Protein AF-A0A2V7PTD4-F1 (afdb_monomer)

Structure (mmCIF, N/CA/C/O backbone):
data_AF-A0A2V7PTD4-F1
#
_entry.id   AF-A0A2V7PTD4-F1
#
loop_
_atom_site.group_PDB
_atom_site.id
_atom_site.type_symbol
_atom_site.label_atom_id
_atom_site.label_alt_id
_atom_site.label_comp_id
_atom_site.label_asym_id
_atom_site.label_entity_id
_atom_site.label_seq_id
_atom_site.pdbx_PDB_ins_code
_atom_site.Cartn_x
_atom_site.Cartn_y
_atom_site.Cartn_z
_atom_site.occupancy
_atom_site.B_iso_or_equiv
_atom_site.auth_seq_id
_atom_site.auth_comp_id
_atom_site.auth_asym_id
_atom_site.auth_atom_id
_atom_site.pdbx_PDB_model_num
ATOM 1 N N . MET A 1 1 ? 43.078 45.012 25.683 1.00 38.72 1 MET A N 1
ATOM 2 C CA . MET A 1 1 ? 41.747 44.872 25.050 1.00 38.72 1 MET A CA 1
ATOM 3 C C . MET A 1 1 ? 41.903 45.000 23.544 1.00 38.72 1 MET A C 1
ATOM 5 O O . MET A 1 1 ? 42.188 46.096 23.094 1.00 38.72 1 MET A O 1
ATOM 9 N N . ALA A 1 2 ? 41.753 43.903 22.800 1.00 30.61 2 ALA A N 1
ATOM 10 C CA . ALA A 1 2 ? 41.192 43.862 21.443 1.00 30.61 2 ALA A CA 1
ATOM 11 C C . ALA A 1 2 ? 41.085 42.386 21.021 1.00 30.61 2 ALA A C 1
ATOM 13 O O . ALA A 1 2 ? 42.030 41.619 21.182 1.00 30.61 2 ALA A O 1
ATOM 14 N N . LEU A 1 3 ? 39.889 42.000 20.586 1.00 31.34 3 LEU A N 1
ATOM 15 C CA . LEU A 1 3 ? 39.407 40.632 20.409 1.00 31.34 3 LEU A CA 1
ATOM 16 C C . LEU A 1 3 ? 39.990 39.950 19.162 1.00 31.34 3 LEU A C 1
ATOM 18 O O . LEU A 1 3 ? 40.047 40.536 18.082 1.00 31.34 3 LEU A O 1
ATOM 22 N N . THR A 1 4 ? 40.357 38.681 19.315 1.00 33.16 4 THR A N 1
ATOM 23 C CA . THR A 1 4 ? 40.726 37.744 18.252 1.00 33.16 4 THR A CA 1
ATOM 24 C C . THR A 1 4 ? 39.511 37.384 17.388 1.00 33.16 4 THR A C 1
ATOM 26 O O . THR A 1 4 ? 38.498 36.891 17.879 1.00 33.16 4 THR A O 1
ATOM 29 N N . ARG A 1 5 ? 39.619 37.603 16.071 1.00 34.56 5 ARG A N 1
ATOM 30 C CA . ARG A 1 5 ? 38.711 37.048 15.056 1.00 34.56 5 ARG A CA 1
ATOM 31 C C . ARG A 1 5 ? 39.173 35.625 14.732 1.00 34.56 5 ARG A C 1
ATOM 33 O O . ARG A 1 5 ? 40.195 35.439 14.081 1.00 34.56 5 ARG A O 1
ATOM 40 N N . THR A 1 6 ? 38.438 34.625 15.200 1.00 35.38 6 THR A N 1
ATOM 41 C CA . THR A 1 6 ? 38.592 33.225 14.794 1.00 35.38 6 THR A CA 1
ATOM 42 C C . THR A 1 6 ? 37.951 33.013 13.419 1.00 35.38 6 THR A C 1
ATOM 44 O O . THR A 1 6 ? 36.745 33.181 13.250 1.00 35.38 6 THR A O 1
ATOM 47 N N . CYS A 1 7 ? 38.760 32.648 12.421 1.00 34.88 7 CYS A N 1
ATOM 48 C CA . CYS A 1 7 ? 38.275 32.090 11.158 1.00 34.88 7 CYS A CA 1
ATOM 49 C C . CYS A 1 7 ? 37.719 30.677 11.403 1.00 34.88 7 CYS A C 1
ATOM 51 O O . CYS A 1 7 ? 38.386 29.848 12.023 1.00 34.88 7 CYS A O 1
ATOM 53 N N . LEU A 1 8 ? 36.501 30.409 10.922 1.00 32.41 8 LEU A N 1
ATOM 54 C CA . LEU A 1 8 ? 35.913 29.067 10.895 1.00 32.41 8 LEU A CA 1
ATOM 55 C C . LEU A 1 8 ? 36.699 28.142 9.939 1.00 32.41 8 LEU A C 1
ATOM 57 O O . LEU A 1 8 ? 37.094 28.606 8.870 1.00 32.41 8 LEU A O 1
ATOM 61 N N . PRO A 1 9 ? 36.867 26.840 10.247 1.00 37.84 9 PRO A N 1
ATOM 62 C CA . PRO A 1 9 ? 37.397 25.864 9.298 1.00 37.84 9 PRO A CA 1
ATOM 63 C C . PRO A 1 9 ? 36.325 25.376 8.309 1.00 37.84 9 PRO A C 1
ATOM 65 O O . PRO A 1 9 ? 35.186 25.094 8.691 1.00 37.84 9 PRO A O 1
ATOM 68 N N . ASP A 1 10 ? 36.742 25.220 7.052 1.00 43.22 10 ASP A N 1
ATOM 69 C CA . ASP A 1 10 ? 35.956 24.836 5.877 1.00 43.22 10 ASP A CA 1
ATOM 70 C C . ASP A 1 10 ? 35.104 23.564 6.037 1.00 43.22 10 ASP A C 1
ATOM 72 O O . ASP A 1 10 ? 35.586 22.444 6.224 1.00 43.22 10 ASP A O 1
ATOM 76 N N . HIS A 1 11 ? 33.797 23.721 5.831 1.00 41.78 11 HIS A N 1
ATOM 77 C CA . HIS A 1 11 ? 32.765 22.687 5.983 1.00 41.78 11 HIS A CA 1
ATOM 78 C C . HIS A 1 11 ? 32.652 21.723 4.780 1.00 41.78 11 HIS A C 1
ATOM 80 O O . HIS A 1 11 ? 31.694 20.953 4.686 1.00 41.78 11 HIS A O 1
ATOM 86 N N . LEU A 1 12 ? 33.605 21.760 3.842 1.00 41.06 12 LEU A N 1
ATOM 87 C CA . LEU A 1 12 ? 33.557 21.024 2.568 1.00 41.06 12 LEU A CA 1
ATOM 88 C C . LEU A 1 12 ? 34.502 19.809 2.505 1.00 41.06 12 LEU A C 1
ATOM 90 O O . LEU A 1 12 ? 34.280 18.912 1.690 1.00 41.06 12 LEU A O 1
ATOM 94 N N . GLY A 1 13 ? 35.494 19.711 3.398 1.00 37.56 13 GLY A N 1
ATOM 95 C CA . GLY A 1 13 ? 36.483 18.620 3.384 1.00 37.56 13 GLY A CA 1
ATOM 96 C C . GLY A 1 13 ? 35.922 17.243 3.764 1.00 37.56 13 GLY A C 1
ATOM 97 O O . GLY A 1 13 ? 36.326 16.221 3.205 1.00 37.56 13 GLY A O 1
ATOM 98 N N . TRP A 1 14 ? 34.930 17.189 4.659 1.00 39.34 14 TRP A N 1
ATOM 99 C CA . TRP A 1 14 ? 34.378 15.914 5.133 1.00 39.34 14 TRP A CA 1
ATOM 100 C C . TRP A 1 14 ? 33.560 15.183 4.057 1.00 39.34 14 TRP A C 1
ATOM 102 O O . TRP A 1 14 ? 33.587 13.955 4.001 1.00 39.34 14 TRP A O 1
ATOM 112 N N . ARG A 1 15 ? 32.889 15.911 3.151 1.00 40.12 15 ARG A N 1
ATOM 113 C CA . ARG A 1 15 ? 32.072 15.317 2.073 1.00 40.12 15 ARG A CA 1
ATOM 114 C C . ARG A 1 15 ? 32.946 14.616 1.031 1.00 40.12 15 ARG A C 1
ATOM 116 O O . ARG A 1 15 ? 32.599 13.527 0.579 1.00 40.12 15 ARG A O 1
ATOM 123 N N . ALA A 1 16 ? 34.100 15.200 0.701 1.00 40.41 16 ALA A N 1
ATOM 124 C CA . ALA A 1 16 ? 35.068 14.614 -0.225 1.00 40.41 16 ALA A CA 1
ATOM 125 C C . ALA A 1 16 ? 35.776 13.390 0.383 1.00 40.41 16 ALA A C 1
ATOM 127 O O . ALA A 1 16 ? 35.867 12.345 -0.265 1.00 40.41 16 ALA A O 1
ATOM 128 N N . ALA A 1 17 ? 36.190 13.479 1.652 1.00 41.44 17 ALA A N 1
ATOM 129 C CA . ALA A 1 17 ? 36.820 12.373 2.373 1.00 41.44 17 ALA A CA 1
ATOM 130 C C . ALA A 1 17 ? 35.861 11.185 2.591 1.00 41.44 17 ALA A C 1
ATOM 132 O O . ALA A 1 17 ? 36.267 10.029 2.465 1.00 41.44 17 ALA A O 1
ATOM 133 N N . TRP A 1 18 ? 34.577 11.448 2.858 1.00 42.72 18 TRP A N 1
ATOM 134 C C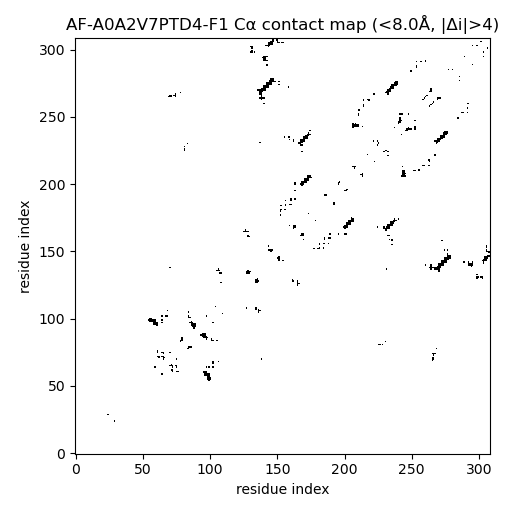A . TRP A 1 18 ? 33.557 10.407 3.023 1.00 42.72 18 TRP A CA 1
ATOM 135 C C . TRP A 1 18 ? 33.186 9.740 1.687 1.00 42.72 18 TRP A C 1
ATOM 137 O O . TRP A 1 18 ? 33.124 8.512 1.599 1.00 42.72 18 TRP A O 1
ATOM 147 N N . ALA A 1 19 ? 33.059 10.521 0.607 1.00 42.28 19 ALA A N 1
ATOM 148 C CA . ALA A 1 19 ? 32.810 10.001 -0.740 1.00 42.28 19 ALA A CA 1
ATOM 149 C C . ALA A 1 19 ? 33.991 9.190 -1.315 1.00 42.28 19 ALA A C 1
ATOM 151 O O . ALA A 1 19 ? 33.777 8.271 -2.106 1.00 42.28 19 ALA A O 1
ATOM 152 N N . ALA A 1 20 ? 35.236 9.499 -0.936 1.00 41.91 20 ALA A N 1
ATOM 153 C CA . ALA A 1 20 ? 36.412 8.700 -1.298 1.00 41.91 20 ALA A CA 1
ATOM 154 C C . ALA A 1 20 ? 36.449 7.356 -0.544 1.00 41.91 20 ALA A C 1
ATOM 156 O O . ALA A 1 20 ? 36.757 6.320 -1.132 1.00 41.91 20 ALA A O 1
ATOM 157 N N . ARG A 1 21 ? 36.042 7.347 0.733 1.00 43.91 21 ARG A N 1
ATOM 158 C CA . ARG A 1 21 ? 35.969 6.137 1.572 1.00 43.91 21 ARG A CA 1
ATOM 159 C C . ARG A 1 21 ? 34.892 5.149 1.109 1.00 43.91 21 ARG A C 1
ATOM 161 O O . ARG A 1 21 ? 35.113 3.941 1.153 1.00 43.91 21 ARG A O 1
ATOM 168 N N . LEU A 1 22 ? 33.763 5.650 0.604 1.00 44.75 22 LEU A N 1
ATOM 169 C CA . LEU A 1 22 ? 32.711 4.822 0.000 1.00 44.75 22 LEU A CA 1
ATOM 170 C C . LEU A 1 22 ? 33.137 4.194 -1.333 1.00 44.75 22 LEU A C 1
ATOM 172 O O . LEU A 1 22 ? 32.776 3.054 -1.603 1.00 44.75 22 LEU A O 1
ATOM 176 N N . ARG A 1 23 ? 33.952 4.893 -2.135 1.00 45.03 23 ARG A N 1
ATOM 177 C CA . ARG A 1 23 ? 34.495 4.359 -3.398 1.00 45.03 23 ARG A CA 1
ATOM 178 C C . ARG A 1 23 ? 35.550 3.265 -3.202 1.00 45.03 23 ARG A C 1
ATOM 180 O O . ARG A 1 23 ? 35.743 2.458 -4.101 1.00 45.03 23 ARG A O 1
ATOM 187 N N . ALA A 1 24 ? 36.200 3.225 -2.039 1.00 45.25 24 ALA A N 1
ATOM 188 C CA . ALA A 1 24 ? 37.222 2.234 -1.691 1.00 45.25 24 ALA A CA 1
ATOM 189 C C . ALA A 1 24 ? 36.682 1.028 -0.891 1.00 45.25 24 ALA A C 1
ATOM 191 O O . ALA A 1 24 ? 37.450 0.148 -0.505 1.00 45.25 24 ALA A O 1
ATOM 192 N N . SER A 1 25 ? 35.379 0.981 -0.600 1.00 43.00 25 SER A N 1
ATOM 193 C CA . SER A 1 25 ? 34.793 -0.065 0.242 1.00 43.00 25 SER A CA 1
ATOM 194 C C . SER A 1 25 ? 34.293 -1.236 -0.606 1.00 43.00 25 SER A C 1
ATOM 196 O O . SER A 1 25 ? 33.262 -1.135 -1.264 1.00 43.00 25 SER A O 1
ATOM 198 N N . ASP A 1 26 ? 35.017 -2.357 -0.559 1.00 48.03 26 ASP A N 1
ATOM 199 C CA . ASP A 1 26 ? 34.618 -3.642 -1.150 1.00 48.03 26 ASP A CA 1
ATOM 200 C C . ASP A 1 26 ? 33.181 -4.023 -0.722 1.00 48.03 26 ASP A C 1
ATOM 202 O O . ASP A 1 26 ? 32.777 -3.793 0.424 1.00 48.03 26 ASP A O 1
ATOM 206 N N . ALA A 1 27 ? 32.400 -4.621 -1.627 1.00 39.50 27 ALA A N 1
ATOM 207 C CA . ALA A 1 27 ? 30.968 -4.920 -1.469 1.00 39.50 27 ALA A CA 1
ATOM 208 C C . ALA A 1 27 ? 30.640 -5.735 -0.196 1.00 39.50 27 ALA A C 1
ATOM 210 O O . ALA A 1 27 ? 29.521 -5.698 0.328 1.00 39.50 27 ALA A O 1
ATOM 211 N N . ARG A 1 28 ? 31.638 -6.437 0.355 1.00 37.25 28 ARG A N 1
ATOM 212 C CA . ARG A 1 28 ? 31.569 -7.158 1.635 1.00 37.25 28 ARG A CA 1
ATOM 213 C C . ARG A 1 28 ? 31.486 -6.232 2.856 1.00 37.25 28 ARG A C 1
ATOM 215 O O . ARG A 1 28 ? 30.777 -6.555 3.809 1.00 37.25 28 ARG A O 1
ATOM 222 N N . SER A 1 29 ? 32.146 -5.077 2.825 1.00 36.56 29 SER A N 1
ATOM 223 C CA . SER A 1 29 ? 32.151 -4.086 3.911 1.00 36.56 29 SER A CA 1
ATOM 224 C C . SER A 1 29 ? 30.844 -3.293 3.969 1.00 36.56 29 SER A C 1
ATOM 226 O O . SER A 1 29 ? 30.314 -3.072 5.056 1.00 36.56 29 SER A O 1
ATOM 228 N N . ALA A 1 30 ? 30.261 -2.960 2.812 1.00 39.00 30 ALA A N 1
ATOM 229 C CA . ALA A 1 30 ? 28.941 -2.327 2.730 1.00 39.00 30 ALA A CA 1
ATOM 230 C C . ALA A 1 30 ? 27.825 -3.252 3.251 1.00 39.00 30 ALA A C 1
ATOM 232 O O . ALA A 1 30 ? 26.967 -2.817 4.017 1.00 39.00 30 ALA A O 1
ATOM 233 N N . ARG A 1 31 ? 27.885 -4.554 2.924 1.00 37.53 31 ARG A N 1
ATOM 234 C CA . ARG A 1 31 ? 26.971 -5.572 3.474 1.00 37.53 31 ARG A CA 1
ATOM 235 C C . ARG A 1 31 ? 27.090 -5.714 4.990 1.00 37.53 31 ARG A C 1
ATOM 237 O O . ARG A 1 31 ? 26.070 -5.782 5.665 1.00 37.53 31 ARG A O 1
ATOM 244 N N . ARG A 1 32 ? 28.310 -5.739 5.538 1.00 36.78 32 ARG A N 1
ATOM 245 C CA . ARG A 1 32 ? 28.526 -5.825 6.994 1.00 36.78 32 ARG A CA 1
ATOM 246 C C . ARG A 1 32 ? 28.023 -4.582 7.722 1.00 36.78 32 ARG A C 1
ATOM 248 O O . ARG A 1 32 ? 27.348 -4.723 8.729 1.00 36.78 32 ARG A O 1
ATOM 255 N N . LEU A 1 33 ? 28.280 -3.386 7.192 1.00 38.44 33 LEU A N 1
ATOM 256 C CA . LEU A 1 33 ? 27.773 -2.138 7.772 1.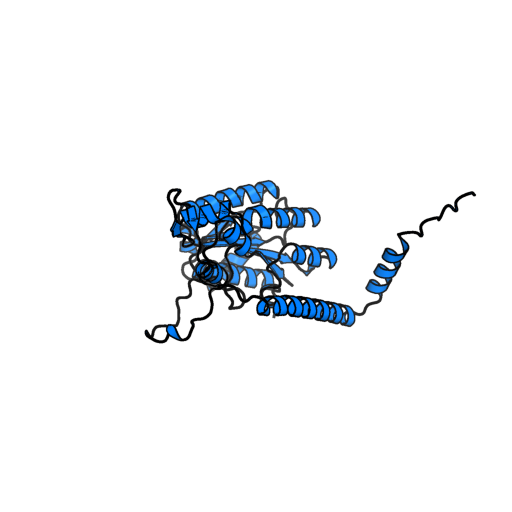00 38.44 33 LEU A CA 1
ATOM 257 C C . LEU A 1 33 ? 26.242 -2.059 7.719 1.00 38.44 33 LEU A C 1
ATOM 259 O O . LEU A 1 33 ? 25.630 -1.661 8.705 1.00 38.44 33 LEU A O 1
ATOM 263 N N . PHE A 1 34 ? 25.626 -2.500 6.618 1.00 45.09 34 PHE A N 1
ATOM 264 C CA . PHE A 1 34 ? 24.170 -2.579 6.495 1.00 45.09 34 PHE A CA 1
ATOM 265 C C . PHE A 1 34 ? 23.562 -3.578 7.487 1.00 45.09 34 PHE A C 1
ATOM 267 O O . PHE A 1 34 ? 22.626 -3.227 8.193 1.00 45.09 34 PHE A O 1
ATOM 274 N N . VAL A 1 35 ? 24.117 -4.790 7.600 1.00 41.53 35 VAL A N 1
ATOM 275 C CA . VAL A 1 35 ? 23.633 -5.817 8.540 1.00 41.53 35 VAL A CA 1
ATOM 276 C C . VAL A 1 35 ? 23.823 -5.379 9.990 1.00 41.53 35 VAL A C 1
ATOM 278 O O . VAL A 1 35 ? 22.911 -5.548 10.790 1.00 41.53 35 VAL A O 1
ATOM 281 N N . THR A 1 36 ? 24.959 -4.775 10.340 1.00 38.56 36 THR A N 1
ATOM 282 C CA . THR A 1 36 ? 25.195 -4.279 11.701 1.00 38.56 36 THR A CA 1
ATOM 283 C C . THR A 1 36 ? 24.256 -3.124 12.037 1.00 38.56 36 THR A C 1
ATOM 285 O O . THR A 1 36 ? 23.617 -3.165 13.082 1.00 38.56 36 THR A O 1
ATOM 288 N N . LEU A 1 37 ? 24.088 -2.142 11.143 1.00 41.62 37 LEU A N 1
ATOM 289 C CA . LEU A 1 37 ? 23.151 -1.033 11.346 1.00 41.62 37 LEU A CA 1
ATOM 290 C C . LEU A 1 37 ? 21.702 -1.540 11.466 1.00 41.62 37 LEU A C 1
ATOM 292 O O . LEU A 1 37 ? 20.979 -1.129 12.369 1.00 41.62 37 LEU A O 1
ATOM 296 N N . TYR A 1 38 ? 21.309 -2.485 10.610 1.00 41.81 38 TYR A N 1
ATOM 297 C CA . TYR A 1 38 ? 20.002 -3.142 10.628 1.00 41.81 38 TYR A CA 1
ATOM 298 C C . TYR A 1 38 ? 19.766 -3.921 11.934 1.00 41.81 38 TYR A C 1
ATOM 300 O O . TYR A 1 38 ? 18.732 -3.745 12.575 1.00 41.81 38 TYR A O 1
ATOM 308 N N . CYS A 1 39 ? 20.737 -4.716 12.393 1.00 39.31 39 CYS A N 1
ATOM 309 C CA . CYS A 1 39 ? 20.648 -5.458 13.652 1.00 39.31 39 CYS A CA 1
ATOM 310 C C . CYS A 1 39 ? 20.638 -4.538 14.881 1.00 39.31 39 CYS A C 1
ATOM 312 O O . CYS A 1 39 ? 19.907 -4.811 15.827 1.00 39.31 39 CYS A O 1
ATOM 314 N N . THR A 1 40 ? 21.392 -3.436 14.879 1.00 37.38 40 THR A N 1
ATOM 315 C CA . THR A 1 40 ? 21.388 -2.466 15.984 1.00 37.38 40 THR A CA 1
ATOM 316 C C . THR A 1 40 ? 20.050 -1.735 16.077 1.00 37.38 40 THR A C 1
ATOM 318 O O . THR A 1 40 ? 19.494 -1.639 17.167 1.00 37.38 40 THR A O 1
ATOM 321 N N . ILE A 1 41 ? 19.481 -1.299 14.949 1.00 46.56 41 ILE A N 1
ATOM 322 C CA . ILE A 1 41 ? 18.146 -0.679 14.905 1.00 46.56 41 ILE A CA 1
ATOM 323 C C . ILE A 1 41 ? 17.072 -1.667 15.385 1.00 46.56 41 ILE A C 1
ATOM 325 O O . ILE A 1 41 ? 16.203 -1.296 16.173 1.00 46.56 41 ILE A O 1
ATOM 329 N N . LEU A 1 42 ? 17.157 -2.939 14.979 1.00 43.16 42 LEU A N 1
ATOM 330 C CA . LEU A 1 42 ? 16.250 -3.988 15.452 1.00 43.16 42 LEU A CA 1
ATOM 331 C C . LEU A 1 42 ? 16.405 -4.287 16.949 1.00 43.16 42 LEU A C 1
ATOM 333 O O . LEU A 1 42 ? 15.405 -4.557 17.609 1.00 43.16 42 LEU A O 1
ATOM 337 N N . SER A 1 43 ? 17.620 -4.237 17.498 1.00 37.38 43 SER A N 1
ATOM 338 C CA . SER A 1 43 ? 17.854 -4.425 18.935 1.00 37.38 43 SER A CA 1
ATOM 339 C C . SER A 1 43 ? 17.285 -3.275 19.765 1.00 37.38 43 SER A C 1
ATOM 341 O O . SER A 1 43 ? 16.614 -3.542 20.758 1.00 37.38 43 SER A O 1
ATOM 343 N N . PHE A 1 44 ? 17.444 -2.023 19.320 1.00 36.50 44 PHE A N 1
ATOM 344 C CA . PHE A 1 44 ? 16.800 -0.867 19.959 1.00 36.50 44 PHE A CA 1
ATOM 345 C C . PHE A 1 44 ? 15.266 -0.957 19.882 1.00 36.50 44 PHE A C 1
ATOM 347 O O . PHE A 1 44 ? 14.586 -0.812 20.892 1.00 36.50 44 PHE A O 1
ATOM 354 N N . ALA A 1 45 ? 14.713 -1.324 18.721 1.00 43.62 45 ALA A N 1
ATOM 355 C CA . ALA A 1 45 ? 13.269 -1.516 18.554 1.00 43.62 45 ALA A CA 1
ATOM 356 C C . ALA A 1 45 ? 12.701 -2.699 19.370 1.00 43.62 45 ALA A C 1
ATOM 358 O O . ALA A 1 45 ? 11.510 -2.725 19.684 1.00 43.62 45 ALA A O 1
ATOM 359 N N . ARG A 1 46 ? 13.528 -3.700 19.704 1.00 45.38 46 ARG A N 1
ATOM 360 C CA . ARG A 1 46 ? 13.159 -4.805 20.606 1.00 45.38 46 ARG A CA 1
ATOM 361 C C . ARG A 1 46 ? 13.202 -4.386 22.072 1.00 45.38 46 ARG A C 1
ATOM 363 O O . ARG A 1 46 ? 12.319 -4.802 22.812 1.00 45.38 46 ARG A O 1
ATOM 370 N N . GLN A 1 47 ? 14.173 -3.567 22.469 1.00 39.72 47 GLN A N 1
ATOM 371 C CA . GLN A 1 47 ? 14.300 -3.070 23.843 1.00 39.72 47 GLN A CA 1
ATOM 372 C C . GLN A 1 47 ? 13.140 -2.137 24.234 1.00 39.72 47 GLN A C 1
ATOM 374 O O . GLN A 1 47 ? 12.652 -2.220 25.358 1.00 39.72 47 GLN A O 1
ATOM 379 N N . ASP A 1 48 ? 12.589 -1.366 23.289 1.00 38.03 48 ASP A N 1
ATOM 380 C CA . ASP A 1 48 ? 11.381 -0.557 23.525 1.00 38.03 48 ASP A CA 1
ATOM 381 C C . ASP A 1 48 ? 10.107 -1.398 23.772 1.00 38.03 48 ASP A C 1
ATOM 383 O O . ASP A 1 48 ? 9.151 -0.907 24.373 1.00 38.03 48 ASP A O 1
ATOM 387 N N . ARG A 1 49 ? 10.069 -2.677 23.358 1.00 43.69 49 ARG A N 1
ATOM 388 C CA . ARG A 1 49 ? 8.912 -3.571 23.594 1.00 43.69 49 ARG A CA 1
ATOM 389 C C . ARG A 1 49 ? 8.858 -4.142 25.014 1.00 43.69 49 ARG A C 1
ATOM 391 O O . ARG A 1 49 ? 7.784 -4.560 25.434 1.00 43.69 49 ARG A O 1
ATOM 398 N N . GLU A 1 50 ? 9.971 -4.158 25.744 1.00 38.50 50 GLU A N 1
ATOM 399 C CA . GLU A 1 50 ? 10.038 -4.690 27.117 1.00 38.50 50 GLU A CA 1
ATOM 400 C C . GLU A 1 50 ? 9.778 -3.623 28.196 1.00 38.50 50 GLU A C 1
ATOM 402 O O . GLU A 1 50 ? 9.482 -3.964 29.337 1.00 38.50 50 GLU A O 1
ATOM 407 N N . ALA A 1 51 ? 9.819 -2.331 27.852 1.00 36.06 51 ALA A N 1
ATOM 408 C CA . ALA A 1 51 ? 9.834 -1.243 28.834 1.00 36.06 51 ALA A CA 1
ATOM 409 C C . ALA A 1 51 ? 8.456 -0.728 29.302 1.00 36.06 51 ALA A C 1
ATOM 411 O O . ALA A 1 51 ? 8.399 0.247 30.050 1.00 36.06 51 ALA A O 1
ATOM 412 N N . ALA A 1 52 ? 7.336 -1.330 28.897 1.00 44.62 52 ALA A N 1
ATOM 413 C CA . ALA A 1 52 ? 6.027 -0.733 29.147 1.00 44.62 52 ALA A CA 1
ATOM 414 C C . ALA A 1 52 ? 5.077 -1.672 29.914 1.00 44.62 52 ALA A C 1
ATOM 416 O O . ALA A 1 52 ? 4.279 -2.403 29.329 1.00 44.62 52 ALA A O 1
ATOM 417 N N . MET A 1 53 ? 5.117 -1.594 31.251 1.00 45.12 53 MET A N 1
ATOM 418 C CA . MET A 1 53 ? 3.961 -1.920 32.099 1.00 45.12 53 MET A CA 1
ATOM 419 C C . MET A 1 53 ? 2.831 -0.941 31.749 1.00 45.12 53 MET A C 1
ATOM 421 O O . MET A 1 53 ? 2.739 0.154 32.300 1.00 45.12 53 MET A O 1
ATOM 425 N N . ILE A 1 54 ? 2.002 -1.310 30.774 1.00 54.66 54 ILE A N 1
ATOM 426 C CA . ILE A 1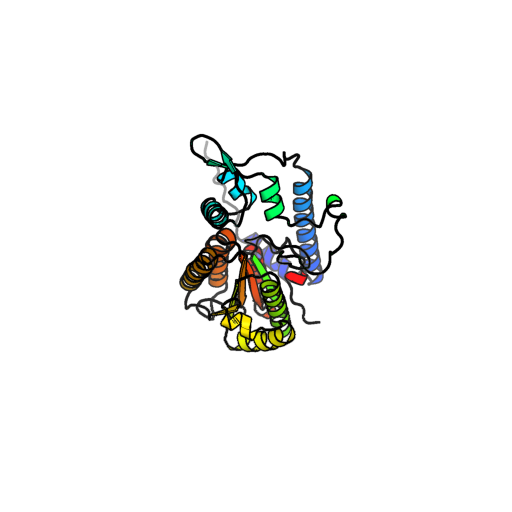 54 ? 0.857 -0.521 30.322 1.00 54.66 54 ILE A CA 1
ATOM 427 C C . ILE A 1 54 ? -0.410 -1.233 30.773 1.00 54.66 54 ILE A C 1
ATOM 429 O O . ILE A 1 54 ? -0.606 -2.393 30.427 1.00 54.66 54 ILE A O 1
ATOM 433 N N . ASP A 1 55 ? -1.282 -0.519 31.485 1.00 61.22 55 ASP A N 1
ATOM 434 C CA . ASP A 1 55 ? -2.632 -0.979 31.814 1.00 61.22 55 ASP A CA 1
ATOM 435 C C . ASP A 1 55 ? -3.425 -1.283 30.516 1.00 61.22 55 ASP A C 1
ATOM 437 O O . ASP A 1 55 ? -3.737 -0.348 29.753 1.00 61.22 55 ASP A O 1
ATOM 441 N N . PRO A 1 56 ? -3.712 -2.569 30.224 1.00 56.28 56 PRO A N 1
ATOM 442 C CA . PRO A 1 56 ? -4.402 -2.992 29.008 1.00 56.28 56 PRO A CA 1
ATOM 443 C C . PRO A 1 56 ? -5.897 -2.636 29.021 1.00 56.28 56 PRO A C 1
ATOM 445 O O . PRO A 1 56 ? -6.491 -2.496 27.946 1.00 56.28 56 PRO A O 1
ATOM 448 N N . ASP A 1 57 ? -6.478 -2.414 30.203 1.00 61.59 57 ASP A N 1
ATOM 449 C CA . ASP A 1 57 ? -7.882 -2.032 30.384 1.00 61.59 57 ASP A CA 1
ATOM 450 C C . ASP A 1 57 ? -8.089 -0.508 30.389 1.00 61.59 57 ASP A C 1
ATOM 452 O O . ASP A 1 57 ? -9.225 -0.022 30.401 1.00 61.59 57 ASP A O 1
ATOM 456 N N . GLY A 1 58 ? -7.000 0.262 30.286 1.00 78.44 58 GLY A N 1
ATOM 457 C CA . GLY A 1 58 ? -7.032 1.716 30.204 1.00 78.44 58 GLY A CA 1
ATOM 458 C C . GLY A 1 58 ? -7.914 2.217 29.055 1.00 78.44 58 GLY A C 1
ATOM 459 O O . GLY A 1 58 ? -7.707 1.883 27.882 1.00 78.44 58 GLY A O 1
ATOM 460 N N . LEU A 1 59 ? -8.901 3.049 29.396 1.00 86.25 59 LEU A N 1
ATOM 461 C CA . LEU A 1 59 ? -9.788 3.702 28.437 1.00 86.25 59 LEU A CA 1
ATOM 462 C C . LEU A 1 59 ? -9.138 4.967 27.887 1.00 86.25 59 LEU A C 1
ATOM 464 O O . LEU A 1 59 ? -9.013 5.967 28.588 1.00 86.25 59 LEU A O 1
ATOM 468 N N . LEU A 1 60 ? -8.788 4.929 26.608 1.00 88.88 60 LEU A N 1
ATOM 469 C CA . LEU A 1 60 ? -8.144 6.027 25.905 1.00 88.88 60 LEU A CA 1
ATOM 470 C C . LEU A 1 60 ? -9.167 6.950 25.260 1.00 88.88 60 LEU A C 1
ATOM 472 O O . LEU A 1 60 ? -10.212 6.515 24.761 1.00 88.88 60 LEU A O 1
ATOM 476 N N . ASP A 1 61 ? -8.856 8.239 25.244 1.00 91.50 61 ASP A N 1
ATOM 477 C CA . ASP A 1 61 ? -9.553 9.204 24.412 1.00 91.50 61 ASP A CA 1
ATOM 478 C C . ASP A 1 61 ? -9.220 9.020 22.923 1.00 91.50 61 ASP A C 1
ATOM 480 O O . ASP A 1 61 ? -8.374 8.220 22.522 1.00 91.50 61 ASP A O 1
ATOM 484 N N . ILE A 1 62 ? -9.922 9.753 22.061 1.00 89.38 62 ILE A N 1
ATOM 485 C CA . ILE A 1 62 ? -9.745 9.612 20.616 1.00 89.38 62 ILE A CA 1
ATOM 486 C C . ILE A 1 62 ? -8.378 10.078 20.103 1.00 89.38 62 ILE A C 1
ATOM 488 O O . ILE A 1 62 ? -7.916 9.590 19.077 1.00 89.38 62 ILE A O 1
ATOM 492 N N . HIS A 1 63 ? -7.733 11.025 20.777 1.00 85.62 63 HIS A N 1
ATOM 493 C CA . HIS A 1 63 ? -6.412 11.520 20.411 1.00 85.62 63 HIS A CA 1
ATOM 494 C C . HIS A 1 63 ? -5.320 10.560 20.884 1.00 85.62 63 HIS A C 1
ATOM 496 O O . HIS A 1 63 ? -4.397 10.277 20.127 1.00 85.62 63 HIS A O 1
ATOM 502 N N . GLU A 1 64 ? -5.441 10.022 22.093 1.00 81.94 64 GLU A N 1
ATOM 503 C CA . GLU A 1 64 ? -4.589 8.962 22.631 1.00 81.94 64 GLU A CA 1
ATOM 504 C C . GLU A 1 64 ? -4.660 7.699 21.778 1.00 81.94 64 GLU A C 1
ATOM 506 O O . GLU A 1 64 ? -3.627 7.170 21.370 1.00 81.94 64 GLU A O 1
ATOM 511 N N . ALA A 1 65 ? -5.873 7.262 21.440 1.00 84.88 65 ALA A N 1
ATOM 512 C CA . ALA A 1 65 ? -6.096 6.114 20.577 1.00 84.88 65 ALA A CA 1
ATOM 513 C C . ALA A 1 65 ? -5.531 6.336 19.166 1.00 84.88 65 ALA A C 1
ATOM 515 O O . ALA A 1 65 ? -4.868 5.460 18.617 1.00 84.88 65 ALA A O 1
ATOM 516 N N . ALA A 1 66 ? -5.733 7.524 18.589 1.00 76.38 66 ALA A N 1
ATOM 517 C CA . ALA A 1 66 ? -5.196 7.862 17.274 1.00 76.38 66 ALA A CA 1
ATOM 518 C C . ALA A 1 66 ? -3.659 7.887 17.268 1.00 76.38 66 ALA A C 1
ATOM 520 O O . ALA A 1 66 ? -3.048 7.348 16.346 1.00 76.38 66 ALA A O 1
ATOM 521 N N . ARG A 1 67 ? -3.033 8.438 18.320 1.00 74.19 67 ARG A N 1
ATOM 522 C CA . ARG A 1 67 ? -1.574 8.389 18.499 1.00 74.19 67 ARG A CA 1
ATOM 523 C C . ARG A 1 67 ? -1.070 6.954 18.612 1.00 74.19 67 ARG A C 1
ATOM 525 O O . ARG A 1 67 ? -0.097 6.624 17.946 1.00 74.19 67 ARG A O 1
ATOM 532 N N . LEU A 1 68 ? -1.743 6.111 19.400 1.00 73.12 68 LEU A N 1
ATOM 533 C CA . LEU A 1 68 ? -1.364 4.706 19.569 1.00 73.12 68 LEU A CA 1
ATOM 534 C C . LEU A 1 68 ? -1.418 3.940 18.242 1.00 73.12 68 LEU A C 1
ATOM 536 O O . LEU A 1 68 ? -0.501 3.193 17.923 1.00 73.12 68 LEU A O 1
ATOM 540 N N . LEU A 1 69 ? -2.472 4.159 17.455 1.00 71.88 69 LEU A N 1
ATOM 541 C CA . LEU A 1 69 ? -2.645 3.520 16.152 1.00 71.88 69 LEU A CA 1
ATOM 542 C C . LEU A 1 69 ? -1.776 4.140 15.042 1.00 71.88 69 LEU A C 1
ATOM 544 O O . LEU A 1 69 ? -1.739 3.624 13.927 1.00 71.88 69 LEU A O 1
ATOM 548 N N . GLY A 1 70 ? -1.107 5.265 15.311 1.00 62.72 70 GLY A N 1
ATOM 549 C CA . GLY A 1 70 ? -0.365 6.016 14.303 1.00 62.72 70 GLY A CA 1
ATOM 550 C C . GLY A 1 70 ? -1.256 6.546 13.176 1.00 62.72 70 GLY A C 1
ATOM 551 O O . GLY A 1 70 ? -0.844 6.514 12.021 1.00 62.72 70 GLY A O 1
ATOM 552 N N . VAL A 1 71 ? -2.477 7.003 13.481 1.00 70.75 71 VAL A N 1
ATOM 553 C CA . VAL A 1 71 ? -3.424 7.599 12.515 1.00 70.75 71 VAL A CA 1
ATOM 554 C C . VAL A 1 71 ? -3.964 8.939 13.009 1.00 70.75 71 VAL A C 1
ATOM 556 O O . VAL A 1 71 ? -3.721 9.350 14.140 1.00 70.75 71 VAL A O 1
ATOM 559 N N . SER A 1 72 ? -4.715 9.659 12.170 1.00 73.56 72 SER A N 1
ATOM 560 C CA . SER A 1 72 ? -5.370 10.897 12.609 1.00 73.56 72 SER A CA 1
ATOM 561 C C . SER A 1 72 ? -6.638 10.615 13.427 1.00 73.56 72 SER A C 1
ATOM 563 O O . SER A 1 72 ? -7.348 9.634 13.192 1.00 73.56 72 SER A O 1
ATOM 565 N N . ALA A 1 73 ? -6.996 11.521 14.345 1.00 84.31 73 ALA A N 1
ATOM 566 C CA . ALA A 1 73 ? -8.268 11.430 15.071 1.00 84.31 73 ALA A CA 1
ATOM 567 C C . ALA A 1 73 ? -9.474 11.449 14.113 1.00 84.31 73 ALA A C 1
ATOM 569 O O . ALA A 1 73 ? -10.492 10.817 14.381 1.00 84.31 73 ALA A O 1
ATOM 570 N N . THR A 1 74 ? -9.364 12.133 12.971 1.00 79.56 74 THR A N 1
ATOM 571 C CA . THR A 1 74 ? -10.386 12.124 11.915 1.00 79.56 74 THR A CA 1
ATOM 572 C C . THR A 1 74 ? -10.516 10.743 11.270 1.00 79.56 74 THR A C 1
ATOM 574 O O . THR A 1 74 ? -11.640 10.278 11.079 1.00 79.56 74 THR A O 1
ATOM 577 N N . SER A 1 75 ? -9.400 10.060 10.995 1.00 72.12 75 SER A N 1
ATOM 578 C CA . SER A 1 75 ? -9.378 8.671 10.510 1.00 72.12 75 SER A CA 1
ATOM 579 C C . SER A 1 75 ? -10.069 7.753 11.511 1.00 72.12 75 SER A C 1
ATOM 581 O O . SER A 1 75 ? -10.992 7.026 11.155 1.00 72.12 75 SER A O 1
ATOM 583 N N . LEU A 1 76 ? -9.713 7.876 12.791 1.00 81.88 76 LEU A N 1
ATOM 584 C CA . LEU A 1 76 ? -10.292 7.067 13.857 1.00 81.88 76 LEU A CA 1
ATOM 585 C C . LEU A 1 76 ? -11.804 7.313 14.030 1.00 81.88 76 LEU A C 1
ATOM 587 O O . LEU A 1 76 ? -12.578 6.380 14.257 1.00 81.88 76 LEU A O 1
ATOM 591 N N . ARG A 1 77 ? -12.270 8.559 13.845 1.00 83.88 77 ARG A N 1
ATOM 592 C CA . ARG A 1 77 ? -13.712 8.877 13.773 1.00 83.88 77 ARG A CA 1
ATOM 593 C C . ARG A 1 77 ? -14.381 8.184 12.590 1.00 83.88 77 ARG A C 1
ATOM 595 O O . ARG A 1 77 ? -15.473 7.653 12.756 1.00 83.88 77 ARG A O 1
ATOM 602 N N . ARG A 1 78 ? -13.753 8.178 11.410 1.00 76.25 78 ARG A N 1
ATOM 603 C CA . ARG A 1 78 ? -14.293 7.488 10.226 1.00 76.25 78 ARG A CA 1
ATOM 604 C C . ARG A 1 78 ? -14.402 5.986 10.470 1.00 76.25 78 ARG A C 1
ATOM 606 O O . ARG A 1 78 ? -15.469 5.435 10.241 1.00 76.25 78 ARG A O 1
ATOM 613 N N . TRP A 1 79 ? -13.350 5.369 11.003 1.00 79.88 79 TRP A N 1
ATOM 614 C CA . TRP A 1 79 ? -13.304 3.932 11.284 1.00 79.88 79 TRP A CA 1
ATOM 615 C C . TRP A 1 79 ? -14.351 3.510 12.317 1.00 79.88 79 TRP A C 1
ATOM 617 O O . TRP A 1 79 ? -15.065 2.533 12.124 1.00 79.88 79 TRP A O 1
ATOM 627 N N . THR A 1 80 ? -14.515 4.282 13.393 1.00 85.50 80 THR A N 1
ATOM 628 C CA . THR A 1 80 ? -15.564 3.999 14.388 1.00 85.50 80 THR A CA 1
ATOM 629 C C . THR A 1 80 ? -16.974 4.214 13.851 1.00 85.50 80 THR A C 1
ATOM 631 O O . THR A 1 80 ? -17.884 3.479 14.221 1.00 85.50 80 THR A O 1
ATOM 634 N N . ASN A 1 81 ? -17.179 5.201 12.974 1.00 79.06 81 ASN A N 1
ATOM 635 C CA . ASN A 1 81 ? -18.479 5.433 12.344 1.00 79.06 81 ASN A CA 1
ATOM 636 C C . ASN A 1 81 ? -18.848 4.337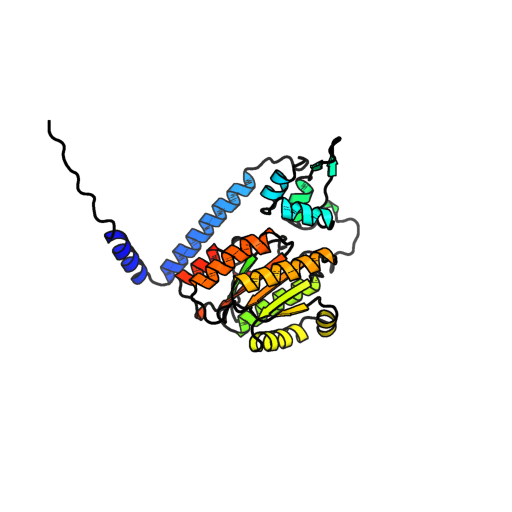 11.338 1.00 79.06 81 ASN A C 1
ATOM 638 O O . ASN A 1 81 ? -20.029 4.049 11.183 1.00 79.06 81 ASN A O 1
ATOM 642 N N . SER A 1 82 ? -17.859 3.734 10.672 1.00 63.22 82 SER A N 1
ATOM 643 C CA . SER A 1 82 ? -18.067 2.610 9.754 1.00 63.22 82 SER A CA 1
ATOM 644 C C . SER A 1 82 ? -18.125 1.252 10.461 1.00 63.22 82 SER A C 1
ATOM 646 O O . SER A 1 82 ? -18.228 0.232 9.791 1.00 63.22 82 SER A O 1
ATOM 648 N N . GLY A 1 83 ? -18.019 1.217 11.795 1.00 74.94 83 GLY A N 1
ATOM 649 C CA . GLY A 1 83 ? -18.025 -0.021 12.580 1.00 74.94 83 GLY A CA 1
ATOM 650 C C . GLY A 1 83 ? -16.727 -0.833 12.510 1.00 74.94 83 GLY A C 1
ATOM 651 O O . GLY A 1 83 ? -16.698 -1.954 13.000 1.00 74.94 83 GLY A O 1
ATOM 652 N N . LEU A 1 84 ? -15.654 -0.279 11.936 1.00 67.88 84 LEU A N 1
ATOM 653 C CA . LEU A 1 84 ? -14.378 -0.981 11.761 1.00 67.88 84 LEU A CA 1
ATOM 654 C C . LEU A 1 84 ? -13.628 -1.195 13.083 1.00 67.88 84 LEU A C 1
ATOM 656 O O . LEU A 1 84 ? -12.874 -2.151 13.220 1.00 67.88 84 LEU A O 1
ATOM 660 N N . LEU A 1 85 ? -13.820 -0.291 14.045 1.00 79.75 85 LEU A N 1
ATOM 661 C CA . LEU A 1 85 ? -13.158 -0.346 15.342 1.00 79.75 85 LEU A CA 1
ATOM 662 C C . LEU A 1 85 ? -14.183 -0.165 16.473 1.00 79.75 85 LEU A C 1
ATOM 664 O O . LEU A 1 85 ? -14.947 0.814 16.439 1.00 79.75 85 LEU A O 1
ATOM 668 N N . PRO A 1 86 ? -14.200 -1.057 17.483 1.00 82.31 86 PRO A N 1
ATOM 669 C CA . PRO A 1 86 ? -15.051 -0.905 18.656 1.00 82.31 86 PRO A CA 1
ATOM 670 C C . PRO A 1 86 ? -14.768 0.403 19.404 1.00 82.31 86 PRO A C 1
ATOM 672 O O . PRO A 1 86 ? -13.629 0.862 19.499 1.00 82.31 86 PRO A O 1
ATOM 675 N N . HIS A 1 87 ? -15.817 1.019 19.950 1.00 90.44 87 HIS A N 1
ATOM 676 C CA . HIS A 1 87 ? -15.687 2.164 20.848 1.00 90.44 87 HIS A CA 1
ATOM 677 C C . HIS A 1 87 ? -16.833 2.193 21.857 1.00 90.44 87 HIS A C 1
ATOM 679 O O . HIS A 1 87 ? -17.961 1.801 21.559 1.00 90.44 87 HIS A O 1
ATOM 685 N N . LEU A 1 88 ? -16.551 2.729 23.038 1.00 88.38 88 LEU A N 1
ATOM 686 C CA . LEU A 1 88 ? -17.547 3.035 24.056 1.00 88.38 88 LEU A CA 1
ATOM 687 C C . LEU A 1 88 ? -17.935 4.510 23.959 1.00 88.38 88 LEU A C 1
ATOM 689 O O . LEU A 1 88 ? -17.123 5.355 23.575 1.00 88.38 88 LEU A O 1
ATOM 693 N N . ARG A 1 89 ? -19.175 4.839 24.326 1.00 89.00 89 ARG A N 1
ATOM 694 C CA . ARG A 1 89 ? -19.607 6.229 24.526 1.00 89.00 89 ARG A CA 1
ATOM 695 C C . ARG A 1 89 ? -19.863 6.462 26.003 1.00 89.00 89 ARG A C 1
ATOM 697 O O . ARG A 1 89 ? -20.790 5.873 26.547 1.00 89.00 89 ARG A O 1
ATOM 704 N N . ILE A 1 90 ? -19.048 7.304 26.631 1.00 84.06 90 ILE A N 1
ATOM 705 C CA . ILE A 1 90 ? -19.050 7.511 28.086 1.00 84.06 90 ILE A CA 1
ATOM 706 C C . ILE A 1 90 ? -19.334 8.985 28.412 1.00 84.06 90 ILE A C 1
ATOM 708 O O . ILE A 1 90 ? -18.929 9.889 27.677 1.00 84.06 90 ILE A O 1
ATOM 712 N N . GLY A 1 91 ? -20.043 9.217 29.521 1.00 78.19 91 GLY A N 1
ATOM 713 C CA . GLY A 1 91 ? -20.384 10.544 30.042 1.00 78.19 91 GLY A CA 1
ATOM 714 C C . GLY A 1 91 ? -21.558 11.228 29.330 1.00 78.19 91 GLY A C 1
ATOM 715 O O . GLY A 1 91 ? -22.025 10.782 28.281 1.00 78.19 91 GLY A O 1
ATOM 716 N N . GLY A 1 92 ? -22.025 12.352 29.889 1.00 72.62 92 GLY A N 1
ATOM 717 C CA . GLY A 1 92 ? -23.181 13.103 29.368 1.00 72.62 92 GLY A CA 1
ATOM 718 C C . GLY A 1 92 ? -22.986 13.650 27.948 1.00 72.62 92 GLY A C 1
ATOM 719 O O . GLY A 1 92 ? -23.937 13.733 27.178 1.00 72.62 92 GLY A O 1
ATOM 720 N N . LYS A 1 93 ? -21.735 13.932 27.555 1.00 78.88 93 LYS A N 1
ATOM 721 C CA . LYS A 1 93 ? -21.363 14.345 26.189 1.00 78.88 93 LYS A CA 1
ATOM 722 C C . LYS A 1 93 ? -21.154 13.172 25.218 1.00 78.88 93 LYS A C 1
ATOM 724 O O . LYS A 1 93 ? -20.855 13.400 24.048 1.00 78.88 93 LYS A O 1
ATOM 729 N N . ARG A 1 94 ? -21.321 11.922 25.678 1.00 82.75 94 ARG A N 1
ATOM 730 C CA . ARG A 1 94 ? -21.173 10.683 24.889 1.00 82.75 94 ARG A CA 1
ATOM 731 C C . ARG A 1 94 ? -19.850 10.614 24.116 1.00 82.75 94 ARG A C 1
ATOM 733 O O . ARG A 1 94 ? -19.823 10.256 22.934 1.00 82.75 94 ARG A O 1
ATOM 740 N N . GLU A 1 95 ? -18.757 10.962 24.786 1.00 87.44 95 GLU A N 1
ATOM 741 C CA . GLU A 1 95 ? -17.420 10.977 24.193 1.00 87.44 95 GLU A CA 1
ATOM 742 C C . GLU A 1 95 ? -16.942 9.557 23.877 1.00 87.44 95 GLU A C 1
ATOM 744 O O . GLU A 1 95 ? -17.254 8.609 24.600 1.00 87.44 95 GLU A O 1
ATOM 749 N N . ARG A 1 96 ? -16.188 9.407 22.778 1.00 90.75 96 ARG A N 1
ATOM 750 C CA . ARG A 1 96 ? -15.630 8.110 22.373 1.00 90.75 96 ARG A CA 1
ATOM 751 C C . ARG A 1 96 ? -14.475 7.741 23.299 1.00 90.75 96 ARG A C 1
ATOM 753 O O . ARG A 1 96 ? -13.531 8.519 23.425 1.00 90.75 96 ARG A O 1
ATOM 760 N N . ARG A 1 97 ? -14.546 6.548 23.883 1.00 90.94 97 ARG A N 1
ATOM 761 C CA . ARG A 1 97 ? -13.466 5.916 24.643 1.00 90.94 97 ARG A CA 1
ATOM 762 C C . ARG A 1 97 ? -13.112 4.578 24.012 1.00 90.94 97 ARG A C 1
ATOM 764 O O . ARG A 1 97 ? -13.997 3.854 23.556 1.00 90.94 97 ARG A O 1
ATOM 771 N N . PHE A 1 98 ? -11.827 4.270 23.989 1.00 89.56 98 PHE A N 1
ATOM 772 C CA . PHE A 1 98 ? -11.275 3.093 23.336 1.00 89.56 98 PHE A CA 1
ATOM 773 C C . PHE A 1 98 ? -10.567 2.248 24.376 1.00 89.56 98 PHE A C 1
ATOM 775 O O . PHE A 1 98 ? -9.705 2.758 25.088 1.00 89.56 98 PHE A O 1
ATOM 782 N N . ARG A 1 99 ? -10.911 0.965 24.473 1.00 85.25 99 ARG A N 1
ATOM 783 C CA . ARG A 1 99 ? -10.120 0.053 25.297 1.00 85.25 99 ARG A CA 1
ATOM 784 C C . ARG A 1 99 ? -8.778 -0.127 24.621 1.00 85.25 99 ARG A C 1
ATOM 786 O O . ARG A 1 99 ? -8.731 -0.462 23.438 1.00 85.25 99 ARG A O 1
ATOM 793 N N . ARG A 1 100 ? -7.691 0.095 25.355 1.00 78.31 100 ARG A N 1
ATOM 794 C CA . ARG A 1 100 ? -6.349 -0.087 24.806 1.00 78.31 100 ARG A CA 1
ATOM 795 C C . ARG A 1 100 ? -6.159 -1.504 24.250 1.00 78.31 100 ARG A C 1
ATOM 797 O O . ARG A 1 100 ? -5.595 -1.624 23.170 1.00 78.31 100 ARG A O 1
ATOM 804 N N . ALA A 1 101 ? -6.691 -2.535 24.910 1.00 73.50 101 ALA A N 1
ATOM 805 C CA . ALA A 1 101 ? -6.693 -3.908 24.399 1.00 73.50 101 ALA A CA 1
ATOM 806 C C . ALA A 1 101 ? -7.301 -4.040 22.988 1.00 73.50 101 ALA A C 1
ATOM 808 O O . ALA A 1 101 ? -6.688 -4.667 22.130 1.00 73.50 101 ALA A O 1
ATOM 809 N N . ASP A 1 102 ? -8.440 -3.394 22.710 1.00 79.12 102 ASP A N 1
ATOM 810 C CA . ASP A 1 102 ? -9.081 -3.432 21.384 1.00 79.12 102 ASP A CA 1
ATOM 811 C C . ASP A 1 102 ? -8.214 -2.732 20.325 1.00 79.12 102 ASP A C 1
ATOM 813 O O . ASP A 1 102 ? -8.129 -3.183 19.185 1.00 79.12 102 ASP A O 1
ATOM 817 N N . LEU A 1 103 ? -7.535 -1.641 20.699 1.00 80.31 103 LEU A N 1
ATOM 818 C CA . LEU A 1 103 ? -6.611 -0.930 19.810 1.00 80.31 103 LEU A CA 1
ATOM 819 C C . LEU A 1 103 ? -5.353 -1.747 19.517 1.00 80.31 103 LEU A C 1
ATOM 821 O O . LEU A 1 103 ? -4.887 -1.776 18.383 1.00 80.31 103 LEU A O 1
ATOM 825 N N . LEU A 1 104 ? -4.801 -2.403 20.536 1.00 73.06 104 LEU A N 1
ATOM 826 C CA . LEU A 1 104 ? -3.638 -3.270 20.388 1.00 73.06 104 LEU A CA 1
ATOM 827 C C . LEU A 1 104 ? -3.989 -4.517 19.576 1.00 73.06 104 LEU A C 1
ATOM 829 O O . LEU A 1 104 ? -3.227 -4.862 18.688 1.00 73.06 104 LEU A O 1
ATOM 833 N N . ALA A 1 105 ? -5.160 -5.123 19.788 1.00 65.75 105 ALA A N 1
ATOM 834 C CA . ALA A 1 105 ? -5.663 -6.224 18.963 1.00 65.75 105 ALA A CA 1
ATOM 835 C C . ALA A 1 105 ? -5.918 -5.799 17.506 1.00 65.75 105 ALA A C 1
ATOM 837 O O . ALA A 1 105 ? -5.778 -6.593 16.578 1.00 65.75 105 ALA A O 1
ATOM 838 N N . PHE A 1 106 ? -6.277 -4.532 17.290 1.00 67.00 106 PHE A N 1
ATOM 839 C CA . PHE A 1 106 ? -6.414 -3.959 15.954 1.00 67.00 106 PHE A CA 1
ATOM 840 C C . PHE A 1 106 ? -5.060 -3.721 15.261 1.00 67.00 106 PHE A C 1
ATOM 842 O O . PHE A 1 106 ? -4.979 -3.795 14.035 1.00 67.00 106 PHE A O 1
ATOM 849 N N . LEU A 1 107 ? -3.997 -3.444 16.027 1.00 60.28 107 LEU A N 1
ATOM 850 C CA . LEU A 1 107 ? -2.618 -3.322 15.528 1.00 60.28 107 LEU A CA 1
ATOM 851 C C . LEU A 1 107 ? -1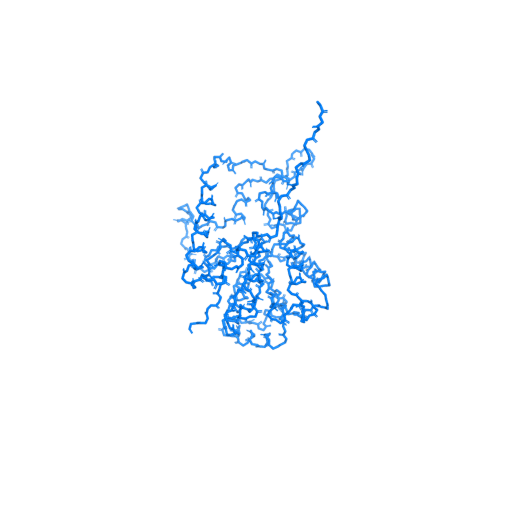.917 -4.669 15.360 1.00 60.28 107 LEU A C 1
ATOM 853 O O . LEU A 1 107 ? -1.061 -4.811 14.491 1.00 60.28 107 LEU A O 1
ATOM 857 N N . ASP A 1 108 ? -2.262 -5.625 16.212 1.00 52.69 108 ASP A N 1
ATOM 858 C CA . ASP A 1 108 ? -1.638 -6.930 16.330 1.00 52.69 108 ASP A CA 1
ATOM 859 C C . ASP A 1 108 ? -2.758 -7.975 16.407 1.00 52.69 108 ASP A C 1
ATOM 861 O O . ASP A 1 108 ? -3.316 -8.228 17.479 1.00 52.69 108 ASP A O 1
ATOM 865 N N . PRO A 1 109 ? -3.142 -8.592 15.281 1.00 44.88 109 PRO A N 1
ATOM 866 C CA . PRO A 1 109 ? -3.968 -9.787 15.282 1.00 44.88 109 PRO A CA 1
ATOM 867 C C . PRO A 1 109 ? -3.116 -10.923 15.858 1.00 44.88 109 PRO A C 1
ATOM 869 O O . PRO A 1 109 ? -2.519 -11.717 15.132 1.00 44.88 109 PRO A O 1
ATOM 872 N N . ALA A 1 110 ? -2.975 -10.945 17.183 1.00 32.69 110 ALA A N 1
ATOM 873 C CA . ALA A 1 110 ? -2.144 -11.910 17.878 1.00 32.69 110 ALA A CA 1
ATOM 874 C C . ALA A 1 110 ? -2.571 -13.350 17.521 1.00 32.69 110 ALA A C 1
ATOM 876 O O . ALA A 1 110 ? -3.758 -13.615 17.289 1.00 32.69 110 ALA A O 1
ATOM 877 N N . PRO A 1 111 ? -1.619 -14.302 17.482 1.00 34.25 111 PRO A N 1
ATOM 878 C CA . PRO A 1 111 ? -1.922 -15.705 17.245 1.00 34.25 111 PRO A CA 1
ATOM 879 C C . PRO A 1 111 ? -2.849 -16.221 18.347 1.00 34.25 111 PRO A C 1
ATOM 881 O O . PRO A 1 111 ? -2.744 -15.809 19.503 1.00 34.25 111 PRO A O 1
ATOM 884 N N . ALA A 1 112 ? -3.754 -17.127 17.975 1.00 33.69 112 ALA A N 1
ATOM 885 C CA . ALA A 1 112 ? -4.717 -17.757 18.869 1.00 33.69 112 ALA A CA 1
ATOM 886 C C . ALA A 1 112 ? -4.081 -18.140 20.220 1.00 33.69 112 ALA A C 1
ATOM 888 O O . ALA A 1 112 ? -3.277 -19.069 20.308 1.00 33.69 112 ALA A O 1
ATOM 889 N N . GLY A 1 113 ? -4.445 -17.408 21.275 1.00 28.73 113 GLY A N 1
ATOM 890 C CA . GLY A 1 113 ? -4.050 -17.727 22.641 1.00 28.73 113 GLY A CA 1
ATOM 891 C C . GLY A 1 113 ? -4.708 -19.027 23.132 1.00 28.73 113 GLY A C 1
ATOM 892 O O . GLY A 1 113 ? -5.750 -19.441 22.609 1.00 28.73 113 GLY A O 1
ATOM 893 N N . PRO A 1 114 ? -4.150 -19.677 24.170 1.00 31.70 114 PRO A N 1
ATOM 894 C CA . PRO A 1 114 ? -4.562 -21.011 24.623 1.00 31.70 114 PRO A CA 1
ATOM 895 C C . PRO A 1 114 ? -6.003 -21.113 25.165 1.00 31.70 114 PRO A C 1
ATOM 897 O O . PRO A 1 114 ? -6.480 -22.220 25.405 1.00 31.70 114 PRO A O 1
ATOM 900 N N . ALA A 1 115 ? -6.740 -20.005 25.286 1.00 33.09 115 ALA A N 1
ATOM 901 C CA . ALA A 1 115 ? -8.161 -20.015 25.639 1.00 33.09 115 ALA A CA 1
ATOM 902 C C . ALA A 1 115 ? -9.099 -20.377 24.464 1.00 33.09 115 ALA A C 1
ATOM 904 O O . ALA A 1 115 ? -10.245 -20.752 24.697 1.00 33.09 115 ALA A O 1
ATOM 905 N N . ALA A 1 116 ? -8.623 -20.343 23.210 1.00 33.81 116 ALA A N 1
ATOM 906 C CA . ALA A 1 116 ? -9.422 -20.694 22.027 1.00 33.81 116 ALA A CA 1
ATOM 907 C C . ALA A 1 116 ? -9.438 -22.205 21.708 1.00 33.81 116 ALA A C 1
ATOM 909 O O . ALA A 1 116 ? -10.069 -22.640 20.744 1.00 33.81 116 ALA A O 1
ATOM 910 N N . ARG A 1 117 ? -8.787 -23.049 22.523 1.00 30.02 117 ARG A N 1
ATOM 911 C CA . ARG A 1 117 ? -8.745 -24.510 22.318 1.00 30.02 117 ARG A CA 1
ATOM 912 C C . ARG A 1 117 ? -9.980 -25.230 22.873 1.00 30.02 117 ARG A C 1
ATOM 914 O O . ARG A 1 117 ? -9.861 -26.287 23.487 1.00 30.02 117 ARG A O 1
ATOM 921 N N . ARG A 1 118 ? -11.172 -24.669 22.666 1.00 32.78 118 ARG A N 1
ATOM 922 C CA . ARG A 1 118 ? -12.455 -25.340 22.930 1.00 32.78 118 ARG A CA 1
ATOM 923 C C . ARG A 1 118 ? -13.512 -24.961 21.895 1.00 32.78 118 ARG A C 1
ATOM 925 O O . ARG A 1 118 ? -14.592 -24.549 22.265 1.00 32.78 118 ARG A O 1
ATOM 932 N N . THR A 1 119 ? -13.203 -25.146 20.616 1.00 30.66 119 THR A N 1
ATOM 933 C CA . THR A 1 119 ? -14.139 -25.650 19.591 1.00 30.66 119 THR A CA 1
ATOM 934 C C . THR A 1 119 ? -13.315 -25.952 18.346 1.00 30.66 119 THR A C 1
ATOM 936 O O . THR A 1 119 ? -12.777 -25.048 17.710 1.00 30.66 119 THR A O 1
ATOM 939 N N . GLY A 1 120 ? -13.141 -27.233 18.032 1.00 34.16 120 GLY A N 1
ATOM 940 C CA . GLY A 1 120 ? -12.351 -27.666 16.888 1.00 34.16 120 GLY A CA 1
ATOM 941 C C . GLY A 1 120 ? -13.020 -27.293 15.569 1.00 34.16 120 GLY A C 1
ATOM 942 O O . GLY A 1 120 ? -14.013 -27.913 15.207 1.00 34.16 120 GLY A O 1
ATOM 943 N N . ARG A 1 121 ? -12.449 -26.306 14.864 1.00 31.92 121 ARG A N 1
ATOM 944 C CA . ARG A 1 121 ? -12.429 -26.183 13.392 1.00 31.92 121 ARG A CA 1
ATOM 945 C C . ARG A 1 121 ? -11.449 -25.074 12.967 1.00 31.92 121 ARG A C 1
ATOM 947 O O . ARG A 1 121 ? -11.842 -24.064 12.406 1.00 31.92 121 ARG A O 1
ATOM 954 N N . ALA A 1 122 ? -10.168 -25.218 13.301 1.00 39.97 122 ALA A N 1
ATOM 955 C CA . ALA A 1 122 ? -9.137 -24.246 12.931 1.00 39.97 122 ALA A CA 1
ATOM 956 C C . ALA A 1 122 ? -8.366 -24.742 11.702 1.00 39.97 122 ALA A C 1
ATOM 958 O O . ALA A 1 122 ? -7.555 -25.659 11.805 1.00 39.97 122 ALA A O 1
ATOM 959 N N . GLY A 1 123 ? -8.641 -24.141 10.543 1.00 33.34 123 GLY A N 1
ATOM 960 C CA . GLY A 1 123 ? -7.905 -24.402 9.307 1.00 33.34 123 GLY A CA 1
ATOM 961 C C . GLY A 1 123 ? -8.614 -23.877 8.060 1.00 33.34 123 GLY A C 1
ATOM 962 O O . GLY A 1 123 ? -8.975 -24.693 7.227 1.00 33.34 123 GLY A O 1
ATOM 963 N N . ALA A 1 124 ? -8.862 -22.559 7.966 1.00 36.06 124 ALA A N 1
ATOM 964 C CA . ALA A 1 124 ? -9.173 -21.836 6.710 1.00 36.06 124 ALA A CA 1
ATOM 965 C C . ALA A 1 124 ? -9.441 -20.318 6.895 1.00 36.06 124 ALA A C 1
ATOM 967 O O . ALA A 1 124 ? -9.202 -19.548 5.968 1.00 36.06 124 ALA A O 1
ATOM 968 N N . ASP A 1 125 ? -9.876 -19.858 8.076 1.00 41.28 125 ASP A N 1
ATOM 969 C CA . ASP A 1 125 ? -10.684 -18.621 8.168 1.00 41.28 125 ASP A CA 1
ATOM 970 C C . ASP A 1 125 ? -10.025 -17.428 8.893 1.00 41.28 125 ASP A C 1
ATOM 972 O O . ASP A 1 125 ? -10.672 -16.717 9.661 1.00 41.28 125 ASP A O 1
ATOM 976 N N . SER A 1 126 ? -8.732 -17.160 8.672 1.00 52.62 126 SER A N 1
ATOM 977 C CA . SER A 1 126 ? -8.176 -15.871 9.123 1.00 52.62 126 SER A CA 1
ATOM 978 C C . SER A 1 126 ? -8.547 -14.760 8.136 1.00 52.62 126 SER A C 1
ATOM 980 O O . SER A 1 126 ? -8.054 -14.739 7.005 1.00 52.62 126 SER A O 1
ATOM 982 N N . HIS A 1 127 ? -9.391 -13.819 8.572 1.00 67.75 127 HIS A N 1
ATOM 983 C CA . HIS A 1 127 ? -9.697 -12.573 7.851 1.00 67.75 127 HIS A CA 1
ATOM 984 C C . HIS A 1 127 ? -8.546 -11.550 7.886 1.00 67.75 127 HIS A C 1
ATOM 986 O O . HIS A 1 127 ? -8.657 -10.484 7.285 1.00 67.75 127 HIS A O 1
ATOM 992 N N . ALA A 1 128 ? -7.445 -11.840 8.585 1.00 77.25 128 ALA A N 1
ATOM 993 C CA . ALA A 1 128 ? -6.305 -10.937 8.649 1.00 77.25 128 ALA A CA 1
ATOM 994 C C . ALA A 1 128 ? -5.510 -10.962 7.335 1.00 77.25 128 ALA A C 1
ATOM 996 O O . ALA A 1 128 ? -5.199 -12.039 6.820 1.00 77.25 128 ALA A O 1
ATOM 997 N N . PHE A 1 129 ? -5.166 -9.777 6.819 1.00 83.00 129 PHE A N 1
ATOM 998 C CA . PHE A 1 129 ? -4.253 -9.609 5.685 1.00 83.00 129 PHE A CA 1
ATOM 999 C C . PHE A 1 129 ? -2.849 -10.005 6.125 1.00 83.00 129 PHE A C 1
ATOM 1001 O O . PHE A 1 129 ? -2.322 -9.392 7.047 1.00 83.00 129 PHE A O 1
ATOM 1008 N N . LEU A 1 130 ? -2.231 -10.995 5.485 1.00 83.12 130 LEU A N 1
ATOM 1009 C CA . LEU A 1 130 ? -0.906 -11.477 5.859 1.00 83.12 130 LEU A CA 1
ATOM 1010 C C . LEU A 1 130 ? 0.187 -10.953 4.922 1.00 83.12 130 LEU A C 1
ATOM 1012 O O . LEU A 1 130 ? 0.097 -11.028 3.701 1.00 83.12 130 LEU A O 1
ATOM 1016 N N . VAL A 1 131 ? 1.274 -10.481 5.517 1.00 77.44 131 VAL A N 1
ATOM 1017 C CA . VAL A 1 131 ? 2.529 -10.123 4.859 1.00 77.44 131 VAL A CA 1
ATOM 1018 C C . VAL A 1 131 ? 3.615 -10.958 5.522 1.00 77.44 131 VAL A C 1
ATOM 1020 O O . VAL A 1 131 ? 3.871 -10.815 6.716 1.00 77.44 131 VAL A O 1
ATOM 1023 N N . ASP A 1 132 ? 4.223 -11.873 4.763 1.00 71.19 132 ASP A N 1
ATOM 1024 C CA . ASP A 1 132 ? 5.218 -12.826 5.285 1.00 71.19 132 ASP A CA 1
ATOM 1025 C C . ASP A 1 132 ? 4.699 -13.670 6.466 1.00 71.19 132 ASP A C 1
ATOM 1027 O O . ASP A 1 132 ? 5.352 -13.832 7.496 1.00 71.19 132 ASP A O 1
ATOM 1031 N N . GLY A 1 133 ? 3.453 -14.139 6.358 1.00 72.00 133 GLY A N 1
ATOM 1032 C CA . GLY A 1 133 ? 2.796 -14.931 7.404 1.00 72.00 133 GLY A CA 1
ATOM 1033 C C . GLY A 1 133 ? 2.443 -14.151 8.676 1.00 72.00 133 GLY A C 1
ATOM 1034 O O . GLY A 1 133 ? 1.873 -14.730 9.598 1.00 72.00 133 GLY A O 1
ATOM 1035 N N . LYS A 1 134 ? 2.738 -12.847 8.730 1.00 74.62 134 LYS A N 1
ATOM 1036 C CA . LYS A 1 134 ? 2.369 -11.954 9.831 1.00 74.62 134 LYS A CA 1
ATOM 1037 C C . LYS A 1 134 ? 1.217 -11.057 9.412 1.00 74.62 134 LYS A C 1
ATOM 1039 O O . LYS A 1 134 ? 1.200 -10.609 8.269 1.00 74.62 134 LYS A O 1
ATOM 1044 N N . PRO A 1 135 ? 0.285 -10.726 10.304 1.00 77.81 135 PRO A N 1
ATOM 1045 C CA . PRO A 1 135 ? -0.756 -9.787 9.944 1.00 77.81 135 PRO A CA 1
ATOM 1046 C C . PRO A 1 135 ? -0.218 -8.381 9.639 1.00 77.81 135 PRO A C 1
ATOM 1048 O O . PRO A 1 135 ? 0.712 -7.885 10.281 1.00 77.81 135 PRO A O 1
ATOM 1051 N N . ALA A 1 136 ? -0.828 -7.734 8.653 1.00 81.75 136 ALA A N 1
ATOM 1052 C CA . ALA A 1 136 ? -0.628 -6.336 8.326 1.00 81.75 136 ALA A CA 1
ATOM 1053 C C . ALA A 1 136 ? -1.698 -5.481 8.995 1.00 81.75 136 ALA A C 1
ATOM 1055 O O . ALA A 1 136 ? -2.896 -5.738 8.849 1.00 81.75 136 ALA A O 1
ATOM 1056 N N . ALA A 1 137 ? -1.254 -4.455 9.718 1.00 80.31 137 ALA A N 1
ATOM 1057 C CA . ALA A 1 137 ? -2.158 -3.500 10.331 1.00 80.31 137 ALA A CA 1
ATOM 1058 C C . ALA A 1 137 ? -2.766 -2.581 9.253 1.00 80.31 137 ALA A C 1
ATOM 1060 O O . ALA A 1 137 ? -2.118 -2.263 8.250 1.00 80.31 137 ALA A O 1
ATOM 1061 N N . PRO A 1 138 ? -4.000 -2.093 9.442 1.00 83.38 138 PRO A N 1
ATOM 1062 C CA . PRO A 1 138 ? -4.536 -1.040 8.594 1.00 83.38 138 PRO A CA 1
ATOM 1063 C C . PRO A 1 138 ? -3.632 0.200 8.617 1.00 83.38 138 PRO A C 1
ATOM 1065 O O . PRO A 1 138 ? -3.220 0.670 9.676 1.00 83.38 138 PRO A O 1
ATOM 1068 N N . GLY A 1 139 ? -3.327 0.726 7.434 1.00 85.50 139 GLY A N 1
ATOM 1069 C CA . GLY A 1 139 ? -2.377 1.815 7.227 1.00 85.50 139 GLY A CA 1
ATOM 1070 C C . GLY A 1 139 ? -0.937 1.370 6.976 1.00 85.50 139 GLY A C 1
ATOM 1071 O O . GLY A 1 139 ? -0.076 2.228 6.812 1.00 85.50 139 GLY A O 1
ATOM 1072 N N . THR A 1 140 ? -0.663 0.061 6.914 1.00 87.81 140 THR A N 1
ATOM 1073 C CA . THR A 1 140 ? 0.650 -0.457 6.518 1.00 87.81 140 THR A CA 1
ATOM 1074 C C . THR A 1 140 ? 1.007 -0.043 5.087 1.00 87.81 140 THR A C 1
ATOM 1076 O O . THR A 1 140 ? 0.237 -0.281 4.152 1.00 87.81 140 THR A O 1
ATOM 1079 N N . HIS A 1 141 ? 2.203 0.522 4.912 1.00 91.50 141 HIS A N 1
ATOM 1080 C CA . HIS A 1 141 ? 2.730 0.965 3.622 1.00 91.50 141 HIS A CA 1
ATOM 1081 C C . HIS A 1 141 ? 4.100 0.333 3.336 1.00 91.50 141 HIS A C 1
ATOM 1083 O O . HIS A 1 141 ? 5.116 0.677 3.940 1.00 91.50 141 HIS A O 1
ATOM 1089 N N . LEU A 1 142 ? 4.115 -0.643 2.426 1.00 89.94 142 LEU A N 1
ATOM 1090 C CA . LEU A 1 142 ? 5.268 -1.492 2.138 1.00 89.94 142 LEU A CA 1
ATOM 1091 C C . LEU A 1 142 ? 6.023 -1.028 0.896 1.00 89.94 142 LEU A C 1
ATOM 1093 O O . LEU A 1 142 ? 5.419 -0.774 -0.146 1.00 89.94 142 LEU A O 1
ATOM 1097 N N . CYS A 1 143 ? 7.351 -1.046 0.997 1.00 87.50 143 CYS A N 1
ATOM 1098 C CA . CYS A 1 143 ? 8.246 -0.926 -0.146 1.00 87.50 143 CYS A CA 1
ATOM 1099 C C . CYS A 1 143 ? 8.529 -2.322 -0.723 1.00 87.50 143 CYS A C 1
ATOM 1101 O O . CYS A 1 143 ? 9.058 -3.186 -0.025 1.00 87.50 143 CYS A O 1
ATOM 1103 N N . GLY A 1 144 ? 8.165 -2.542 -1.985 1.00 88.00 144 GLY A N 1
ATOM 1104 C CA . GLY A 1 144 ? 8.455 -3.750 -2.752 1.00 88.00 144 GLY A CA 1
ATOM 1105 C C . GLY A 1 144 ? 9.579 -3.504 -3.752 1.00 88.00 144 GLY A C 1
ATOM 1106 O O . GLY A 1 144 ? 9.364 -2.939 -4.817 1.00 88.00 144 GLY A O 1
ATOM 1107 N N . LEU A 1 145 ? 10.785 -3.944 -3.435 1.00 83.19 145 LEU A N 1
ATOM 1108 C CA . LEU A 1 145 ? 11.941 -3.909 -4.320 1.00 83.19 145 LEU A CA 1
ATOM 1109 C C . LEU A 1 145 ? 12.016 -5.217 -5.111 1.00 83.19 145 LEU A C 1
ATOM 1111 O O . LEU A 1 145 ? 12.010 -6.308 -4.546 1.00 83.19 145 LEU A O 1
ATOM 1115 N N . SER A 1 146 ? 12.104 -5.113 -6.431 1.00 81.00 146 SER A N 1
ATOM 1116 C CA . SER A 1 146 ? 12.199 -6.271 -7.323 1.00 81.00 146 SER A CA 1
ATOM 1117 C C . SER A 1 146 ? 13.524 -6.279 -8.071 1.00 81.00 146 SER A C 1
ATOM 1119 O O . SER A 1 146 ? 13.972 -5.231 -8.536 1.00 81.00 146 SER A O 1
ATOM 1121 N N . ALA A 1 147 ? 14.153 -7.452 -8.171 1.00 74.69 147 ALA A N 1
ATOM 1122 C CA . ALA A 1 147 ? 15.377 -7.625 -8.955 1.00 74.69 147 ALA A CA 1
ATOM 1123 C C . ALA A 1 147 ? 15.100 -7.608 -10.467 1.00 74.69 147 ALA A C 1
ATOM 1125 O O . ALA A 1 147 ? 15.911 -7.112 -11.244 1.00 74.69 147 ALA A O 1
ATOM 1126 N N . ASP A 1 148 ? 13.942 -8.134 -10.870 1.00 79.25 148 ASP A N 1
ATOM 1127 C CA . ASP A 1 148 ? 13.508 -8.217 -12.258 1.00 79.25 148 ASP A CA 1
ATOM 1128 C C . ASP A 1 148 ? 11.971 -8.184 -12.382 1.00 79.25 148 ASP A C 1
ATOM 1130 O O . ASP A 1 148 ? 11.220 -8.167 -11.398 1.00 79.25 148 ASP A O 1
ATOM 1134 N N . GLU A 1 149 ? 11.484 -8.164 -13.625 1.00 86.62 149 GLU A N 1
ATOM 1135 C CA . GLU A 1 149 ? 10.053 -8.103 -13.931 1.00 86.62 149 GLU A CA 1
ATOM 1136 C C . GLU A 1 149 ? 9.274 -9.351 -13.482 1.00 86.62 149 GLU A C 1
ATOM 1138 O O . GLU A 1 149 ? 8.097 -9.235 -13.119 1.00 86.62 149 GLU A O 1
ATOM 1143 N N . ARG A 1 150 ? 9.893 -10.537 -13.504 1.00 86.88 150 ARG A N 1
ATOM 1144 C CA . ARG A 1 150 ? 9.242 -11.781 -13.081 1.00 86.88 150 ARG A CA 1
ATOM 1145 C C . ARG A 1 150 ? 8.999 -11.739 -11.579 1.00 86.88 150 ARG A C 1
ATOM 1147 O O . ARG A 1 150 ? 7.855 -11.899 -11.155 1.00 86.88 150 ARG A O 1
ATOM 1154 N N . ALA A 1 151 ? 10.029 -11.428 -10.801 1.00 80.56 151 ALA A N 1
ATOM 1155 C CA . ALA A 1 151 ? 9.938 -11.312 -9.355 1.00 80.56 151 ALA A CA 1
ATOM 1156 C C . ALA A 1 151 ? 8.925 -10.227 -8.949 1.00 80.56 151 ALA A C 1
ATOM 1158 O O . ALA A 1 151 ? 8.049 -10.462 -8.112 1.00 80.56 151 ALA A O 1
ATOM 1159 N N . ARG A 1 152 ? 8.949 -9.062 -9.620 1.00 88.38 152 ARG A N 1
ATOM 1160 C CA . ARG A 1 152 ? 7.950 -7.996 -9.414 1.00 88.38 152 ARG A CA 1
ATOM 1161 C C . ARG A 1 152 ? 6.523 -8.504 -9.608 1.00 88.38 152 ARG A C 1
ATOM 1163 O O . ARG A 1 152 ? 5.633 -8.201 -8.813 1.00 88.38 152 ARG A O 1
ATOM 1170 N N . ARG A 1 153 ? 6.292 -9.276 -10.669 1.00 92.19 153 ARG A N 1
ATOM 1171 C CA . ARG A 1 153 ? 4.975 -9.817 -11.019 1.00 92.19 153 ARG A CA 1
ATOM 1172 C C . ARG A 1 153 ? 4.501 -10.882 -10.037 1.00 92.19 153 ARG A C 1
ATOM 1174 O O . ARG A 1 153 ? 3.329 -10.875 -9.670 1.00 92.19 153 ARG A O 1
ATOM 1181 N N . GLU A 1 154 ? 5.390 -11.765 -9.601 1.00 89.19 154 GLU A N 1
ATOM 1182 C CA . GLU A 1 154 ? 5.082 -12.783 -8.596 1.00 89.19 154 GLU A CA 1
ATOM 1183 C C . GLU A 1 154 ? 4.718 -12.140 -7.247 1.00 89.19 154 GLU A C 1
ATOM 1185 O O . GLU A 1 154 ? 3.714 -12.527 -6.640 1.00 89.19 154 GLU A O 1
ATOM 1190 N N . GLN A 1 155 ? 5.453 -11.102 -6.828 1.00 88.88 155 GLN A N 1
ATOM 1191 C CA . GLN A 1 155 ? 5.150 -10.314 -5.627 1.00 88.88 155 GLN A CA 1
ATOM 1192 C C . GLN A 1 155 ? 3.799 -9.594 -5.746 1.00 88.88 155 GLN A C 1
ATOM 1194 O O . GLN A 1 155 ? 2.961 -9.695 -4.848 1.00 88.88 155 GLN A O 1
ATOM 1199 N N . ALA A 1 156 ? 3.551 -8.927 -6.878 1.00 94.06 156 ALA A N 1
ATOM 1200 C CA . ALA A 1 156 ? 2.282 -8.260 -7.164 1.00 94.06 156 ALA A CA 1
ATOM 1201 C C . ALA A 1 156 ? 1.099 -9.235 -7.092 1.00 94.06 156 ALA A C 1
ATOM 1203 O O . ALA A 1 156 ? 0.078 -8.949 -6.466 1.00 94.06 156 ALA A O 1
ATOM 1204 N N . ALA A 1 157 ? 1.238 -10.410 -7.709 1.00 94.94 157 ALA A N 1
ATOM 1205 C CA . ALA A 1 157 ? 0.189 -11.416 -7.720 1.00 94.94 157 ALA A CA 1
ATOM 1206 C C . ALA A 1 157 ? -0.057 -12.021 -6.337 1.00 94.94 157 ALA A C 1
ATOM 1208 O O . ALA A 1 157 ? -1.212 -12.250 -5.988 1.00 94.94 157 ALA A O 1
ATOM 1209 N N . GLY A 1 158 ? 0.995 -12.254 -5.545 1.00 92.75 158 GLY A N 1
ATOM 1210 C CA . GLY A 1 158 ? 0.868 -12.699 -4.156 1.00 92.75 158 GLY A CA 1
ATOM 1211 C C . GLY A 1 158 ? 0.096 -11.694 -3.303 1.00 92.75 158 GLY A C 1
ATOM 1212 O O . GLY A 1 158 ? -0.889 -12.058 -2.666 1.00 92.75 158 GLY A O 1
ATOM 1213 N N . PHE A 1 159 ? 0.479 -10.417 -3.373 1.00 94.19 159 PHE A N 1
ATOM 1214 C CA . PHE A 1 159 ? -0.193 -9.337 -2.650 1.00 94.19 159 PHE A CA 1
ATOM 1215 C C . PHE A 1 159 ? -1.672 -9.194 -3.041 1.00 94.19 159 PHE A C 1
ATOM 1217 O O . PHE A 1 159 ? -2.546 -9.122 -2.178 1.00 94.19 159 PHE A O 1
ATOM 1224 N N . VAL A 1 160 ? -1.977 -9.183 -4.343 1.00 96.06 160 VAL A N 1
ATOM 1225 C CA . VAL A 1 160 ? -3.361 -9.043 -4.825 1.00 96.06 160 VAL A CA 1
ATOM 1226 C C . VAL A 1 160 ? -4.196 -10.283 -4.498 1.00 96.06 160 VAL A C 1
ATOM 1228 O O . VAL A 1 160 ? -5.358 -10.146 -4.117 1.00 96.06 160 VAL A O 1
ATOM 1231 N N . ALA A 1 161 ? -3.632 -11.488 -4.610 1.00 94.38 161 ALA A N 1
ATOM 1232 C CA . ALA A 1 161 ? -4.328 -12.714 -4.225 1.00 94.38 161 ALA A CA 1
ATOM 1233 C C . ALA A 1 161 ? -4.686 -12.705 -2.733 1.00 94.38 161 ALA A C 1
ATOM 1235 O O . ALA A 1 161 ? -5.824 -13.012 -2.381 1.00 94.38 161 ALA A O 1
ATOM 1236 N N . GLU A 1 162 ? -3.758 -12.274 -1.879 1.00 93.44 162 GLU A N 1
ATOM 1237 C CA . GLU A 1 162 ? -3.989 -12.140 -0.443 1.00 93.44 162 GLU A CA 1
ATOM 1238 C C . GLU A 1 162 ? -5.067 -11.097 -0.127 1.00 93.44 162 GLU A C 1
ATOM 1240 O O . GLU A 1 162 ? -6.016 -11.389 0.601 1.00 93.44 162 GLU A O 1
ATOM 1245 N N . ALA A 1 163 ? -5.002 -9.919 -0.759 1.00 93.44 163 ALA A N 1
ATOM 1246 C CA . ALA A 1 163 ? -6.039 -8.896 -0.643 1.00 93.44 163 ALA A CA 1
ATOM 1247 C C . ALA A 1 163 ? -7.427 -9.451 -0.999 1.00 93.44 163 ALA A C 1
ATOM 1249 O O . ALA A 1 163 ? -8.421 -9.193 -0.315 1.00 93.44 163 ALA A O 1
ATOM 1250 N N . LEU A 1 164 ? -7.506 -10.242 -2.071 1.00 94.25 164 LEU A N 1
ATOM 1251 C CA . LEU A 1 164 ? -8.760 -10.831 -2.512 1.00 94.25 164 LEU A CA 1
ATOM 1252 C C . LEU A 1 164 ? -9.240 -11.960 -1.592 1.00 94.25 164 LEU A C 1
ATOM 1254 O O . LEU A 1 164 ? -10.455 -12.077 -1.398 1.00 94.25 164 LEU A O 1
ATOM 1258 N N . ARG A 1 165 ? -8.326 -12.733 -0.998 1.00 91.88 165 ARG A N 1
ATOM 1259 C CA . ARG A 1 165 ? -8.623 -13.799 -0.030 1.00 91.88 165 ARG A CA 1
ATOM 1260 C C . ARG A 1 165 ? -9.304 -13.250 1.221 1.00 91.88 165 ARG A C 1
ATOM 1262 O O . ARG A 1 165 ? -10.311 -13.803 1.648 1.00 91.88 165 ARG A O 1
ATOM 1269 N N . VAL A 1 166 ? -8.807 -12.138 1.764 1.00 88.62 166 VAL A N 1
ATOM 1270 C CA . VAL A 1 166 ? -9.331 -11.549 3.013 1.00 88.62 166 VAL A CA 1
ATOM 1271 C C . VAL A 1 166 ? -10.574 -10.682 2.833 1.00 88.62 166 VAL A C 1
ATOM 1273 O O . VAL A 1 166 ? -11.078 -10.109 3.792 1.00 88.62 166 VAL A O 1
ATOM 1276 N N . GLY A 1 167 ? -11.098 -10.578 1.611 1.00 90.81 167 GLY A N 1
ATOM 1277 C CA . GLY A 1 167 ? -12.304 -9.793 1.347 1.00 90.81 167 GLY A CA 1
ATOM 1278 C C . GLY A 1 167 ? -12.052 -8.324 0.993 1.00 90.81 167 GLY A C 1
ATOM 1279 O O . GLY A 1 167 ? -13.011 -7.635 0.651 1.00 90.81 167 GLY A O 1
ATOM 1280 N N . SER A 1 168 ? -10.798 -7.853 0.950 1.00 92.88 168 SER A N 1
ATOM 1281 C CA . SER A 1 168 ? -10.488 -6.450 0.638 1.00 92.88 168 SER A CA 1
ATOM 1282 C C . SER A 1 168 ? -10.990 -6.024 -0.741 1.00 92.88 168 SER A C 1
ATOM 1284 O O . SER A 1 168 ? -11.056 -6.829 -1.679 1.00 92.88 168 SER A O 1
ATOM 1286 N N . VAL A 1 169 ? -11.284 -4.728 -0.871 1.00 97.06 169 VAL A N 1
ATOM 1287 C CA . VAL A 1 169 ? -11.346 -4.049 -2.172 1.00 97.06 169 VAL A CA 1
ATOM 1288 C C . VAL A 1 169 ? -9.924 -3.632 -2.544 1.00 97.06 169 VAL A C 1
ATOM 1290 O O . VAL A 1 169 ? -9.302 -2.832 -1.844 1.00 97.06 169 VAL A O 1
ATOM 1293 N N . CYS A 1 170 ? -9.392 -4.211 -3.619 1.00 97.81 170 CYS A N 1
ATOM 1294 C CA . CYS A 1 170 ? -8.016 -4.036 -4.062 1.00 97.81 170 CYS A CA 1
ATOM 1295 C C . CYS A 1 170 ? -7.944 -3.124 -5.292 1.00 97.81 170 CYS A C 1
ATOM 1297 O O . CYS A 1 170 ? -8.530 -3.418 -6.337 1.00 97.81 170 CYS A O 1
ATOM 1299 N N . PHE A 1 171 ? -7.196 -2.031 -5.169 1.00 98.12 171 PHE A N 1
ATOM 1300 C CA . PHE A 1 171 ? -6.885 -1.110 -6.253 1.00 98.12 171 PHE A CA 1
ATOM 1301 C C . PHE A 1 171 ? -5.485 -1.404 -6.783 1.00 98.12 171 PHE A C 1
ATOM 1303 O O . PHE A 1 171 ? -4.520 -1.414 -6.026 1.00 98.12 171 PHE A O 1
ATOM 1310 N N . VAL A 1 172 ? -5.368 -1.614 -8.089 1.00 97.69 172 VAL A N 1
ATOM 1311 C CA . VAL A 1 172 ? -4.094 -1.828 -8.773 1.00 97.69 172 VAL A CA 1
ATOM 1312 C C . VAL A 1 172 ? -3.840 -0.664 -9.715 1.00 97.69 172 VAL A C 1
ATOM 1314 O O . VAL A 1 172 ? -4.620 -0.429 -10.642 1.00 97.69 172 VAL A O 1
ATOM 1317 N N . VAL A 1 173 ? -2.737 0.043 -9.489 1.00 96.25 173 VAL A N 1
ATOM 1318 C CA . VAL A 1 173 ? -2.272 1.139 -10.338 1.00 96.25 173 VAL A CA 1
ATOM 1319 C C . VAL A 1 173 ? -1.005 0.699 -11.042 1.00 96.25 173 VAL A C 1
ATOM 1321 O O . VAL A 1 173 ? 0.060 0.618 -10.438 1.00 96.25 173 VAL A O 1
ATOM 1324 N N . ALA A 1 174 ? -1.140 0.352 -12.318 1.00 92.56 174 ALA A N 1
ATOM 1325 C CA . ALA A 1 174 ? -0.050 -0.208 -13.101 1.00 92.56 174 ALA A CA 1
ATOM 1326 C C . ALA A 1 174 ? -0.255 0.054 -14.593 1.00 92.56 174 ALA A C 1
ATOM 1328 O O . ALA A 1 174 ? -1.389 0.109 -15.077 1.00 92.56 174 ALA A O 1
ATOM 1329 N N . ALA A 1 175 ? 0.850 0.154 -15.335 1.00 89.00 175 ALA A N 1
ATOM 1330 C CA . ALA A 1 175 ? 0.809 0.286 -16.786 1.00 89.00 175 ALA A CA 1
ATOM 1331 C C . ALA A 1 175 ? 0.104 -0.917 -17.443 1.00 89.00 175 ALA A C 1
ATOM 1333 O O . ALA A 1 175 ? 0.136 -2.040 -16.932 1.00 89.00 175 ALA A O 1
ATOM 1334 N N . ALA A 1 176 ? -0.483 -0.710 -18.626 1.00 88.69 176 ALA A N 1
ATOM 1335 C CA . ALA A 1 176 ? -1.260 -1.736 -19.329 1.00 88.69 176 ALA A CA 1
ATOM 1336 C C . ALA A 1 176 ? -0.491 -3.052 -19.569 1.00 88.69 176 ALA A C 1
ATOM 1338 O O . ALA A 1 176 ? -1.082 -4.132 -19.507 1.00 88.69 176 ALA A O 1
ATOM 1339 N N . GLN A 1 177 ? 0.820 -2.976 -19.826 1.00 87.56 177 GLN A N 1
ATOM 1340 C CA . GLN A 1 177 ? 1.679 -4.154 -19.984 1.00 87.56 177 GLN A CA 1
ATOM 1341 C C . GLN A 1 177 ? 1.835 -4.916 -18.658 1.00 87.56 177 GLN A C 1
ATOM 1343 O O . GLN A 1 177 ? 1.595 -6.124 -18.634 1.00 87.56 177 GLN A O 1
ATOM 1348 N N . THR A 1 178 ? 2.164 -4.221 -17.559 1.00 90.38 178 THR A N 1
ATOM 1349 C CA . THR A 1 178 ? 2.257 -4.829 -16.221 1.00 90.38 178 THR A CA 1
ATOM 1350 C C . THR A 1 178 ? 0.928 -5.473 -15.833 1.00 90.38 178 THR A C 1
ATOM 1352 O O . THR A 1 178 ? 0.906 -6.620 -15.393 1.00 90.38 178 THR A O 1
ATOM 1355 N N . TRP A 1 179 ? -0.193 -4.780 -16.061 1.00 93.31 179 TRP A N 1
ATOM 1356 C CA . TRP A 1 179 ? -1.528 -5.303 -15.775 1.00 93.31 179 TRP A CA 1
ATOM 1357 C C . TRP A 1 179 ? -1.815 -6.613 -16.516 1.00 93.31 179 TRP A C 1
ATOM 1359 O O . TRP A 1 179 ? -2.276 -7.573 -15.903 1.00 93.31 179 TRP A O 1
ATOM 1369 N N . ARG A 1 180 ? -1.510 -6.694 -17.820 1.00 93.06 180 ARG A N 1
ATOM 1370 C CA . ARG A 1 180 ? -1.679 -7.940 -18.591 1.00 93.06 180 ARG A CA 1
ATOM 1371 C C . ARG A 1 180 ? -0.865 -9.086 -17.998 1.00 93.06 180 ARG A C 1
ATOM 1373 O O . ARG A 1 180 ? -1.383 -10.192 -17.856 1.00 93.06 180 ARG A O 1
ATOM 1380 N N . GLY A 1 181 ? 0.382 -8.810 -17.622 1.00 93.06 181 GLY A N 1
ATOM 1381 C CA . GLY A 1 181 ? 1.248 -9.791 -16.980 1.00 93.06 181 GLY A CA 1
ATOM 1382 C C . GLY A 1 181 ? 0.712 -10.280 -15.635 1.00 93.06 181 GLY A C 1
ATOM 1383 O O . GLY A 1 181 ? 0.648 -11.485 -15.401 1.00 93.06 181 GLY A O 1
ATOM 1384 N N . LEU A 1 182 ? 0.279 -9.350 -14.785 1.00 94.69 182 LEU A N 1
ATOM 1385 C CA . LEU A 1 182 ? -0.329 -9.633 -13.486 1.00 94.69 182 LEU A CA 1
ATOM 1386 C C . LEU A 1 182 ? -1.609 -10.465 -13.625 1.00 94.69 182 LEU A C 1
ATOM 1388 O O . LEU A 1 182 ? -1.791 -11.435 -12.897 1.00 94.69 182 LEU A O 1
ATOM 1392 N N . MET A 1 183 ? -2.477 -10.134 -14.582 1.00 95.81 183 MET A N 1
ATOM 1393 C CA . MET A 1 183 ? -3.724 -10.867 -14.813 1.00 95.81 183 MET A CA 1
ATOM 1394 C C . MET A 1 183 ? -3.488 -12.332 -15.190 1.00 95.81 183 MET A C 1
ATOM 1396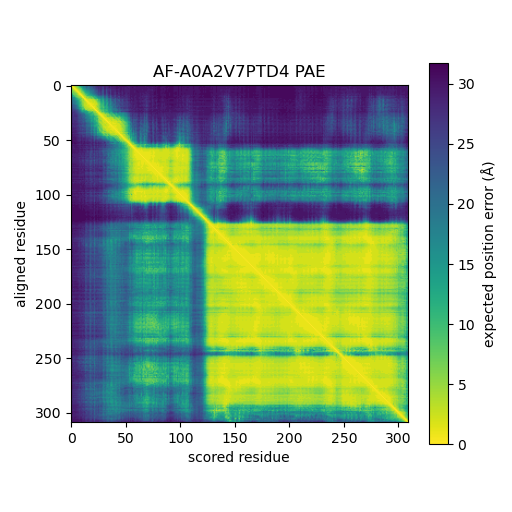 O O . MET A 1 183 ? -4.230 -13.199 -14.732 1.00 95.81 183 MET A O 1
ATOM 1400 N N . ALA A 1 184 ? -2.446 -12.619 -15.974 1.00 93.62 184 ALA A N 1
ATOM 1401 C CA . ALA A 1 184 ? -2.075 -13.992 -16.310 1.00 93.62 184 ALA A CA 1
ATOM 1402 C C . ALA A 1 184 ? -1.622 -14.788 -15.072 1.00 93.62 184 ALA A C 1
ATOM 1404 O O . ALA A 1 184 ? -1.969 -15.958 -14.933 1.00 93.62 184 ALA A O 1
ATOM 1405 N N . GLU A 1 185 ? -0.878 -14.153 -14.161 1.00 94.25 185 GLU A N 1
ATOM 1406 C CA . GLU A 1 185 ? -0.448 -14.761 -12.896 1.00 94.25 185 GLU A CA 1
ATOM 1407 C C . GLU A 1 185 ? -1.630 -14.968 -11.935 1.00 94.25 185 GLU A C 1
ATOM 1409 O O . GLU A 1 185 ? -1.805 -16.050 -11.378 1.00 94.25 185 GLU A O 1
ATOM 1414 N N . LEU A 1 186 ? -2.502 -13.965 -11.795 1.00 95.88 186 LEU A N 1
ATOM 1415 C CA . LEU A 1 186 ? -3.685 -14.043 -10.937 1.00 95.88 186 LEU A CA 1
ATOM 1416 C C . LEU A 1 186 ? -4.686 -15.095 -11.408 1.00 95.88 186 LEU A C 1
ATOM 1418 O O . LEU A 1 186 ? -5.305 -15.741 -10.567 1.00 95.88 186 LEU A O 1
ATOM 1422 N N . ALA A 1 187 ? -4.832 -15.307 -12.718 1.00 94.50 187 ALA A N 1
ATOM 1423 C CA . ALA A 1 187 ? -5.729 -16.331 -13.253 1.00 94.50 187 ALA A CA 1
ATOM 1424 C C . ALA A 1 187 ? -5.369 -17.746 -12.763 1.00 94.50 187 ALA A C 1
ATOM 1426 O O . ALA A 1 187 ? -6.255 -18.586 -12.639 1.00 94.50 187 ALA A O 1
ATOM 1427 N N . ARG A 1 188 ? -4.091 -17.995 -12.436 1.00 92.31 188 ARG A N 1
ATOM 1428 C CA . ARG A 1 188 ? -3.629 -19.261 -11.846 1.00 92.31 188 ARG A CA 1
ATOM 1429 C C . ARG A 1 188 ? -3.869 -19.357 -10.339 1.00 92.31 188 ARG A C 1
ATOM 1431 O O . ARG A 1 188 ? -3.987 -20.459 -9.821 1.00 92.31 188 ARG A O 1
ATOM 1438 N N . ARG A 1 189 ? -3.909 -18.220 -9.633 1.00 91.06 189 ARG A N 1
ATOM 1439 C CA . ARG A 1 189 ? -3.906 -18.154 -8.158 1.00 91.06 189 ARG A CA 1
ATOM 1440 C C . ARG A 1 189 ? -5.271 -17.853 -7.543 1.00 91.06 189 ARG A C 1
ATOM 1442 O O . ARG A 1 189 ? -5.506 -18.204 -6.393 1.00 91.06 189 ARG A O 1
ATOM 1449 N N . VAL A 1 190 ? -6.152 -17.170 -8.273 1.00 93.69 190 VAL A N 1
ATOM 1450 C CA . VAL A 1 190 ? -7.396 -16.606 -7.735 1.00 93.69 190 VAL A CA 1
ATOM 1451 C C . VAL A 1 190 ? -8.611 -17.205 -8.448 1.00 93.69 190 VAL A C 1
ATOM 1453 O O . VAL A 1 190 ? -8.977 -16.760 -9.543 1.00 93.69 190 VAL A O 1
ATOM 1456 N N . PRO A 1 191 ? -9.302 -18.172 -7.818 1.00 90.69 191 PRO A N 1
ATOM 1457 C CA . PRO A 1 191 ? -10.573 -18.675 -8.318 1.00 90.69 191 PRO A CA 1
ATOM 1458 C C . PRO A 1 191 ? -11.601 -17.548 -8.474 1.00 90.69 191 PRO A C 1
ATOM 1460 O O . PRO A 1 191 ? -11.771 -16.695 -7.600 1.00 90.69 191 PRO A O 1
ATOM 1463 N N . GLY A 1 192 ? -12.307 -17.529 -9.606 1.00 93.31 192 GLY A N 1
ATOM 1464 C CA . GLY A 1 192 ? -13.343 -16.528 -9.861 1.00 93.31 192 GLY A CA 1
ATOM 1465 C C . GLY A 1 192 ? -12.819 -15.100 -10.057 1.00 93.31 192 GLY A C 1
ATOM 1466 O O . GLY A 1 192 ? -13.576 -14.154 -9.846 1.00 93.31 192 GLY A O 1
ATOM 1467 N N . LEU A 1 193 ? -11.565 -14.914 -10.486 1.00 94.81 193 LEU A N 1
ATOM 1468 C CA . LEU A 1 193 ? -10.958 -13.598 -10.742 1.00 94.81 193 LEU A CA 1
ATOM 1469 C C . LEU A 1 193 ? -11.850 -12.653 -11.573 1.00 94.81 193 LEU A C 1
ATOM 1471 O O . LEU A 1 193 ? -12.005 -11.480 -11.237 1.00 94.81 193 LEU A O 1
ATOM 1475 N N . VAL A 1 194 ? -12.510 -13.171 -12.615 1.00 94.31 194 VAL A N 1
ATOM 1476 C CA . VAL A 1 194 ? -13.445 -12.391 -13.448 1.00 94.31 194 VAL A CA 1
ATOM 1477 C C . VAL A 1 194 ? -14.610 -11.836 -12.622 1.00 94.31 194 VAL A C 1
ATOM 1479 O O . VAL A 1 194 ? -15.012 -10.689 -12.817 1.00 94.31 194 VAL A O 1
ATOM 1482 N N . ARG A 1 195 ? -15.139 -12.616 -11.669 1.00 94.75 195 ARG A N 1
ATOM 1483 C CA . ARG A 1 195 ? -16.183 -12.154 -10.745 1.00 94.75 195 ARG A CA 1
ATOM 1484 C C . ARG A 1 195 ? -15.653 -11.031 -9.859 1.00 94.75 195 ARG A C 1
ATOM 1486 O O . ARG A 1 195 ? -16.353 -10.038 -9.726 1.00 94.75 195 ARG A O 1
ATOM 1493 N N . GLN A 1 196 ? -14.427 -11.143 -9.338 1.00 95.06 196 GLN A N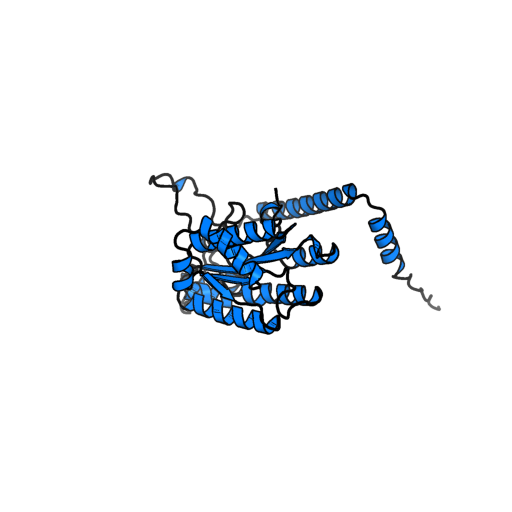 1
ATOM 1494 C CA . GLN A 1 196 ? -13.817 -10.100 -8.496 1.00 95.06 196 GLN A CA 1
ATOM 1495 C C . GLN A 1 196 ? -13.724 -8.750 -9.221 1.00 95.06 196 GLN A C 1
ATOM 1497 O O . GLN A 1 196 ? -13.965 -7.704 -8.620 1.00 95.06 196 GLN A O 1
ATOM 1502 N N . ILE A 1 197 ? -13.440 -8.762 -10.525 1.00 94.94 197 ILE A N 1
ATOM 1503 C CA . ILE A 1 197 ? -13.434 -7.551 -11.358 1.00 94.94 197 ILE A CA 1
ATOM 1504 C C . ILE A 1 197 ? -14.860 -7.030 -11.569 1.00 94.94 197 ILE A C 1
ATOM 1506 O O . ILE A 1 197 ? -15.127 -5.848 -11.346 1.00 94.94 197 ILE A O 1
ATOM 1510 N N . LYS A 1 198 ? -15.796 -7.909 -11.960 1.00 95.50 198 LYS A N 1
ATOM 1511 C CA . LYS A 1 198 ? -17.203 -7.536 -12.193 1.00 95.50 198 LYS A CA 1
ATOM 1512 C C . LYS A 1 198 ? -17.850 -6.921 -10.950 1.00 95.50 198 LYS A C 1
ATOM 1514 O O . LYS A 1 198 ? -18.573 -5.939 -11.068 1.00 95.50 198 LYS A O 1
ATOM 1519 N N . THR A 1 199 ? -17.550 -7.453 -9.767 1.00 92.69 199 THR A N 1
ATOM 1520 C CA . THR A 1 199 ? -18.056 -6.951 -8.482 1.00 92.69 199 THR A CA 1
ATOM 1521 C C . THR A 1 199 ? -17.200 -5.830 -7.894 1.00 92.69 199 THR A C 1
ATOM 1523 O O . THR A 1 199 ? -17.339 -5.533 -6.712 1.00 92.69 199 THR A O 1
ATOM 1526 N N . ARG A 1 200 ? -16.290 -5.225 -8.676 1.00 94.94 200 ARG A N 1
ATOM 1527 C CA . ARG A 1 200 ? -15.431 -4.099 -8.261 1.00 94.94 200 ARG A CA 1
ATOM 1528 C C . ARG A 1 200 ? -14.573 -4.377 -7.016 1.00 94.94 200 ARG A C 1
ATOM 1530 O O . ARG A 1 200 ? -14.132 -3.443 -6.359 1.00 94.94 200 ARG A O 1
ATOM 1537 N N . ARG A 1 201 ? -14.286 -5.647 -6.715 1.00 95.06 201 ARG A N 1
ATOM 1538 C CA . ARG A 1 201 ? -13.336 -6.046 -5.664 1.00 95.06 201 ARG A CA 1
ATOM 1539 C C . ARG A 1 201 ? -11.885 -5.972 -6.121 1.00 95.06 201 ARG A C 1
ATOM 1541 O O . ARG A 1 201 ? -11.008 -5.770 -5.293 1.00 95.06 201 ARG A O 1
ATOM 1548 N N . LEU A 1 202 ? -11.639 -6.110 -7.422 1.00 97.50 202 LEU A N 1
ATOM 1549 C CA . LEU A 1 202 ? -10.360 -5.804 -8.054 1.00 97.50 202 LEU A CA 1
ATOM 1550 C C . LEU A 1 202 ? -10.570 -4.668 -9.057 1.00 97.50 202 LEU A C 1
ATOM 1552 O O . LEU A 1 202 ? -11.285 -4.833 -10.047 1.00 97.50 202 LEU A O 1
ATOM 1556 N N . VAL A 1 203 ? -9.959 -3.515 -8.797 1.00 96.62 203 VAL A N 1
ATOM 1557 C CA . VAL A 1 203 ? -10.119 -2.296 -9.595 1.00 96.62 203 VAL A CA 1
ATOM 1558 C C . VAL A 1 203 ? -8.770 -1.897 -10.175 1.00 96.62 203 VAL A C 1
ATOM 1560 O O . VAL A 1 203 ? -7.829 -1.640 -9.435 1.00 96.62 203 VAL A O 1
ATOM 1563 N N . ARG A 1 204 ? -8.679 -1.809 -11.503 1.00 94.50 204 ARG A N 1
ATOM 1564 C CA . ARG A 1 204 ? -7.502 -1.267 -12.193 1.00 94.50 204 ARG A CA 1
ATOM 1565 C C . ARG A 1 204 ? -7.663 0.236 -12.423 1.00 94.50 204 ARG A C 1
ATOM 1567 O O . ARG A 1 204 ? -8.737 0.673 -12.835 1.00 94.50 204 ARG A O 1
ATOM 1574 N N . SER A 1 205 ? -6.577 0.988 -12.290 1.00 91.88 205 SER A N 1
ATOM 1575 C CA . SER A 1 205 ? -6.412 2.293 -12.940 1.00 91.88 205 SER A CA 1
ATOM 1576 C C . SER A 1 205 ? -5.013 2.460 -13.530 1.00 91.88 205 SER A C 1
ATOM 1578 O O . SER A 1 205 ? -4.074 1.777 -13.128 1.00 91.88 205 SER A O 1
ATOM 1580 N N . ASP A 1 206 ? -4.875 3.387 -14.474 1.00 89.88 206 ASP A N 1
ATOM 1581 C CA . ASP A 1 206 ? -3.567 3.914 -14.861 1.00 89.88 206 ASP A CA 1
ATOM 1582 C C . ASP A 1 206 ? -3.139 5.020 -13.886 1.00 89.88 206 ASP A C 1
ATOM 1584 O O . ASP A 1 206 ? -3.957 5.550 -13.124 1.00 89.88 206 ASP A O 1
ATOM 1588 N N . TYR A 1 207 ? -1.852 5.359 -13.900 1.00 90.81 207 TYR A N 1
ATOM 1589 C CA . TYR A 1 207 ? -1.351 6.507 -13.155 1.00 90.81 207 TYR A CA 1
ATOM 1590 C C . TYR A 1 207 ? -1.887 7.815 -13.740 1.00 90.81 207 TYR A C 1
ATOM 1592 O O . TYR A 1 207 ? -1.895 8.015 -14.955 1.00 90.81 207 TYR A O 1
ATOM 1600 N N . ALA A 1 208 ? -2.295 8.729 -12.863 1.00 91.75 208 ALA A N 1
ATOM 1601 C CA . ALA A 1 208 ? -2.659 10.084 -13.245 1.00 91.75 208 ALA A CA 1
ATOM 1602 C C . ALA A 1 208 ? -1.445 10.869 -13.776 1.00 91.75 208 ALA A C 1
ATOM 1604 O O . ALA A 1 208 ? -0.290 10.496 -13.566 1.00 91.75 208 ALA A O 1
ATOM 1605 N N . SER A 1 209 ? -1.708 12.010 -14.414 1.00 89.38 209 SER A N 1
ATOM 1606 C CA . SER A 1 209 ? -0.673 12.901 -14.958 1.00 89.38 209 SER A CA 1
ATOM 1607 C C . SER A 1 209 ? 0.188 13.596 -13.894 1.00 89.38 209 SER A C 1
ATOM 1609 O O . SER A 1 209 ? 1.196 14.208 -14.236 1.00 89.38 209 SER A O 1
ATOM 1611 N N . SER A 1 210 ? -0.180 13.517 -12.612 1.00 91.81 210 SER A N 1
ATOM 1612 C CA . SER A 1 210 ? 0.599 14.059 -11.497 1.00 91.81 210 SER A CA 1
ATOM 1613 C C . SER A 1 210 ? 0.341 13.301 -10.195 1.00 91.81 210 SER A C 1
ATOM 1615 O O . SER A 1 210 ? -0.711 12.677 -10.018 1.00 91.81 210 SER A O 1
ATOM 1617 N N . GLY A 1 211 ? 1.277 13.407 -9.244 1.00 92.44 211 GLY A N 1
ATOM 1618 C CA . GLY A 1 211 ? 1.127 12.819 -7.910 1.00 92.44 211 GLY A CA 1
ATOM 1619 C C . GLY A 1 211 ? -0.100 13.355 -7.171 1.00 92.44 211 GLY A C 1
ATOM 1620 O O . GLY A 1 211 ? -0.882 12.584 -6.625 1.00 92.44 211 GLY A O 1
ATOM 1621 N N . SER A 1 212 ? -0.353 14.664 -7.236 1.00 92.50 212 SER A N 1
ATOM 1622 C CA . SER A 1 212 ? -1.524 15.279 -6.597 1.00 92.50 212 SER A CA 1
ATOM 1623 C C . SER A 1 212 ? -2.852 14.778 -7.175 1.00 92.50 212 SER A C 1
ATOM 1625 O O . SER A 1 212 ? -3.794 14.526 -6.418 1.00 92.50 212 SER A O 1
ATOM 1627 N N . ALA A 1 213 ? -2.927 14.582 -8.496 1.00 95.12 213 ALA A N 1
ATOM 1628 C CA . ALA A 1 213 ? -4.096 14.005 -9.149 1.00 95.12 213 ALA A CA 1
ATOM 1629 C C . ALA A 1 213 ? -4.289 12.531 -8.757 1.00 95.12 213 ALA A C 1
ATOM 1631 O O . ALA A 1 213 ? -5.417 12.121 -8.474 1.00 95.12 213 ALA A O 1
ATOM 1632 N N . GLN A 1 214 ? -3.199 11.761 -8.660 1.00 96.56 214 GLN A N 1
ATOM 1633 C CA . GLN A 1 214 ? -3.243 10.367 -8.216 1.00 96.56 214 GLN A CA 1
ATOM 1634 C C . GLN A 1 214 ? -3.744 10.243 -6.769 1.00 96.56 214 GLN A C 1
ATOM 1636 O O . GLN A 1 214 ? -4.603 9.413 -6.475 1.00 96.56 214 GLN A O 1
ATOM 1641 N N . LEU A 1 215 ? -3.265 11.099 -5.867 1.00 96.50 215 LEU A N 1
ATOM 1642 C CA . LEU A 1 215 ? -3.702 11.114 -4.469 1.00 96.50 215 LEU A CA 1
ATOM 1643 C C . LEU A 1 215 ? -5.183 11.484 -4.344 1.00 96.50 215 LEU A C 1
ATOM 1645 O O . LEU A 1 215 ? -5.925 10.814 -3.630 1.00 96.50 215 LEU A O 1
ATOM 1649 N N . LYS A 1 216 ? -5.651 12.485 -5.103 1.00 96.69 216 LYS A N 1
ATOM 1650 C CA . LYS A 1 216 ? -7.077 12.855 -5.146 1.00 96.69 216 LYS A CA 1
ATOM 1651 C C . LYS A 1 216 ? -7.952 11.707 -5.660 1.00 96.69 216 LYS A C 1
ATOM 1653 O O . LYS A 1 216 ? -9.065 11.500 -5.165 1.00 96.69 216 LYS A O 1
ATOM 1658 N N . TYR A 1 217 ? -7.459 10.959 -6.647 1.00 96.12 217 TYR A N 1
ATOM 1659 C CA . TYR A 1 217 ? -8.122 9.751 -7.127 1.00 96.12 217 TYR A CA 1
ATOM 1660 C C . TYR A 1 217 ? -8.258 8.718 -6.001 1.00 96.12 217 TYR A C 1
ATOM 1662 O O . TYR A 1 217 ? -9.377 8.276 -5.732 1.00 96.12 217 TYR A O 1
ATOM 1670 N N . PHE A 1 218 ? -7.174 8.399 -5.286 1.00 97.25 218 PHE A N 1
ATOM 1671 C CA . PHE A 1 218 ? -7.225 7.450 -4.172 1.00 97.25 218 PHE A CA 1
ATOM 1672 C C . PHE A 1 218 ? -8.151 7.907 -3.045 1.00 97.25 218 PHE A C 1
ATOM 1674 O O . PHE A 1 218 ? -9.013 7.135 -2.637 1.00 97.25 218 PHE A O 1
ATOM 1681 N N . GLU A 1 219 ? -8.066 9.160 -2.594 1.00 96.31 219 GLU A N 1
ATOM 1682 C CA . GLU A 1 219 ? -8.970 9.703 -1.567 1.00 96.31 219 GLU A CA 1
ATOM 1683 C C . GLU A 1 219 ? -10.445 9.527 -1.956 1.00 96.31 219 GLU A C 1
ATOM 1685 O O . GLU A 1 219 ? -11.288 9.170 -1.127 1.00 96.31 219 GLU A O 1
ATOM 1690 N N . THR A 1 220 ? -10.753 9.742 -3.237 1.00 96.19 220 THR A N 1
ATOM 1691 C CA . THR A 1 220 ? -12.107 9.590 -3.770 1.00 96.19 220 THR A CA 1
ATOM 1692 C C . THR A 1 220 ? -12.542 8.127 -3.786 1.00 96.19 220 THR A C 1
ATOM 1694 O O . THR A 1 220 ? -13.632 7.816 -3.304 1.00 96.19 220 THR A O 1
ATOM 1697 N N . GLN A 1 221 ? -11.723 7.231 -4.342 1.00 96.12 221 GLN A N 1
ATOM 1698 C CA . GLN A 1 221 ? -12.086 5.821 -4.513 1.00 96.12 221 GLN A CA 1
ATOM 1699 C C . GLN A 1 221 ? -12.105 5.060 -3.187 1.00 96.12 221 GLN A C 1
ATOM 1701 O O . GLN A 1 221 ? -13.086 4.3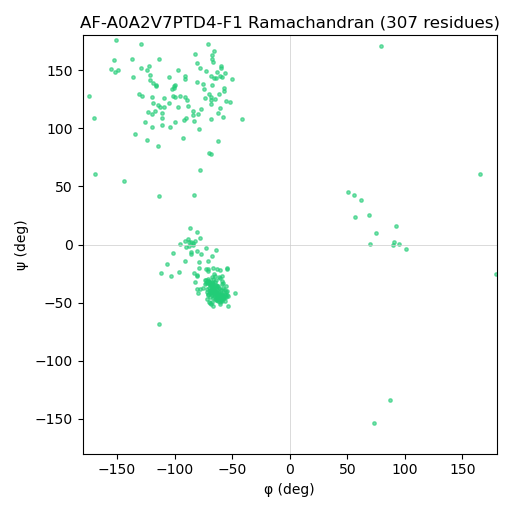82 -2.890 1.00 96.12 221 GLN A O 1
ATOM 1706 N N . LEU A 1 222 ? -11.072 5.227 -2.359 1.00 94.94 222 LEU A N 1
ATOM 1707 C CA . LEU A 1 222 ? -10.993 4.604 -1.038 1.00 94.94 222 LEU A CA 1
ATOM 1708 C C . LEU A 1 222 ? -12.100 5.144 -0.129 1.00 94.94 222 LEU A C 1
ATOM 1710 O O . LEU A 1 222 ? -12.777 4.374 0.543 1.00 94.94 222 LEU A O 1
ATOM 1714 N N . GLY A 1 223 ? -12.374 6.453 -0.185 1.00 92.88 223 GLY A N 1
ATOM 1715 C CA . GLY A 1 223 ? -13.483 7.056 0.551 1.00 92.88 223 GLY A CA 1
ATOM 1716 C C . GLY A 1 223 ? -14.858 6.539 0.132 1.00 92.88 223 GLY A C 1
ATOM 1717 O O . GLY A 1 223 ? -15.729 6.402 0.989 1.00 92.88 223 GLY A O 1
ATOM 1718 N N . ARG A 1 224 ? -15.072 6.251 -1.160 1.00 93.56 224 ARG A N 1
ATOM 1719 C CA . ARG A 1 224 ? -16.298 5.594 -1.644 1.00 93.56 224 ARG A CA 1
ATOM 1720 C C . ARG A 1 224 ? -16.384 4.163 -1.128 1.00 93.56 224 ARG A C 1
ATOM 1722 O O . ARG A 1 224 ? -17.347 3.852 -0.444 1.00 93.56 224 ARG A O 1
ATOM 1729 N N . ALA A 1 225 ? -15.341 3.360 -1.331 1.00 92.25 225 ALA A N 1
ATOM 1730 C CA . ALA A 1 225 ? -15.311 1.972 -0.879 1.00 92.25 225 ALA A CA 1
ATOM 1731 C C . ALA A 1 225 ? -15.563 1.838 0.635 1.00 92.25 225 ALA A C 1
ATOM 1733 O O . ALA A 1 225 ? -16.360 0.999 1.045 1.00 92.25 225 ALA A O 1
ATOM 1734 N N . THR A 1 226 ? -14.965 2.696 1.473 1.00 88.06 226 THR A N 1
ATOM 1735 C CA . THR A 1 226 ? -15.251 2.703 2.920 1.00 88.06 226 THR A CA 1
ATOM 1736 C C . THR A 1 226 ? -16.715 3.035 3.222 1.00 88.06 226 THR A C 1
ATOM 1738 O O . THR A 1 226 ? -17.306 2.409 4.098 1.00 88.06 226 THR A O 1
ATOM 1741 N N . ARG A 1 227 ? -17.324 4.006 2.522 1.00 88.62 227 ARG A N 1
ATOM 1742 C CA . ARG A 1 227 ? -18.749 4.343 2.716 1.00 88.62 227 ARG A CA 1
ATOM 1743 C C . ARG A 1 227 ? -19.683 3.229 2.259 1.00 88.62 227 ARG A C 1
ATOM 1745 O O . ARG A 1 227 ? -20.712 3.028 2.890 1.00 88.62 227 ARG A O 1
ATOM 1752 N N . ASP A 1 228 ? -19.289 2.497 1.225 1.00 88.75 228 ASP A N 1
ATOM 1753 C CA . ASP A 1 228 ? -20.033 1.354 0.694 1.00 88.75 228 ASP A CA 1
ATOM 1754 C C . ASP A 1 228 ? -19.847 0.086 1.557 1.00 88.75 228 ASP A C 1
ATOM 1756 O O . ASP A 1 228 ? -20.334 -0.986 1.207 1.00 88.75 228 ASP A O 1
ATOM 1760 N N . GLY A 1 229 ? -19.159 0.198 2.702 1.00 84.50 229 GLY A N 1
ATOM 1761 C CA . GLY A 1 229 ? -19.036 -0.864 3.700 1.00 84.50 229 GLY A CA 1
ATOM 1762 C C . GLY A 1 229 ? -17.817 -1.769 3.531 1.00 84.50 229 GLY A C 1
ATOM 1763 O O . GLY A 1 229 ? -17.776 -2.840 4.135 1.00 84.50 229 GLY A O 1
ATOM 1764 N N . ALA A 1 230 ? -16.812 -1.378 2.740 1.00 87.12 230 ALA A N 1
ATOM 1765 C CA . ALA A 1 230 ? -15.570 -2.143 2.655 1.00 87.12 230 ALA A CA 1
ATOM 1766 C C . ALA A 1 230 ? -14.863 -2.177 4.023 1.00 87.12 230 ALA A C 1
ATOM 1768 O O . ALA A 1 230 ? -14.378 -1.153 4.507 1.00 87.12 230 ALA A O 1
ATOM 1769 N N . GLY A 1 231 ? -14.787 -3.370 4.622 1.00 76.25 231 GLY A N 1
ATOM 1770 C CA . GLY A 1 231 ? -14.106 -3.599 5.901 1.00 76.25 231 GLY A CA 1
ATOM 1771 C C . GLY A 1 231 ? -12.579 -3.513 5.816 1.00 76.25 231 GLY A C 1
ATOM 1772 O O . GLY A 1 231 ? -11.921 -3.253 6.817 1.00 76.25 231 GLY A O 1
ATOM 1773 N N . SER A 1 232 ? -12.005 -3.681 4.623 1.00 86.50 232 SER A N 1
ATOM 1774 C CA . SER A 1 232 ? -10.567 -3.558 4.379 1.00 86.50 232 SER A CA 1
ATOM 1775 C C . SER A 1 232 ? -10.277 -3.117 2.944 1.00 86.50 232 SER A C 1
ATOM 1777 O O . SER A 1 232 ? -11.017 -3.425 2.001 1.00 86.50 232 SER A O 1
ATOM 1779 N N . LEU A 1 233 ? -9.182 -2.378 2.772 1.00 95.19 233 LEU A N 1
ATOM 1780 C CA . LEU A 1 233 ? -8.733 -1.855 1.485 1.00 95.19 233 LEU A CA 1
ATOM 1781 C C . LEU A 1 233 ? -7.305 -2.322 1.200 1.00 95.19 233 LEU A C 1
ATOM 1783 O O . LEU A 1 233 ? -6.506 -2.513 2.116 1.00 95.19 233 LEU A O 1
ATOM 1787 N N . ALA A 1 234 ? -6.970 -2.474 -0.077 1.00 97.12 234 ALA A N 1
ATOM 1788 C CA . ALA A 1 234 ? -5.602 -2.737 -0.503 1.00 97.12 234 ALA A CA 1
ATOM 1789 C C . ALA A 1 234 ? -5.229 -1.885 -1.716 1.00 97.12 234 ALA A C 1
ATOM 1791 O O . ALA A 1 234 ? -6.065 -1.662 -2.594 1.00 97.12 234 ALA A O 1
ATOM 1792 N N . VAL A 1 235 ? -3.975 -1.441 -1.782 1.00 98.00 235 VAL A N 1
ATOM 1793 C CA . VAL A 1 235 ? -3.427 -0.721 -2.938 1.00 98.00 235 VAL A CA 1
ATOM 1794 C C . VAL A 1 235 ? -2.126 -1.377 -3.382 1.00 98.00 235 VAL A C 1
ATOM 1796 O O . VAL A 1 235 ? -1.213 -1.560 -2.587 1.00 98.00 235 VAL A O 1
ATOM 1799 N N . LEU A 1 236 ? -2.039 -1.708 -4.665 1.00 97.38 236 LEU A N 1
ATOM 1800 C CA . LEU A 1 236 ? -0.799 -2.069 -5.341 1.00 97.38 236 LEU A CA 1
ATOM 1801 C C . LEU A 1 236 ? -0.432 -0.936 -6.304 1.00 97.38 236 LEU A C 1
ATOM 1803 O O . LEU A 1 236 ? -1.197 -0.660 -7.230 1.00 97.38 236 LEU A O 1
ATOM 1807 N N . GLY A 1 237 ? 0.718 -0.295 -6.104 1.00 95.94 237 GLY A N 1
ATOM 1808 C CA . GLY A 1 237 ? 1.254 0.724 -7.009 1.00 95.94 237 GLY A CA 1
ATOM 1809 C C . GLY A 1 237 ? 2.528 0.246 -7.703 1.00 95.94 237 GLY A C 1
ATOM 1810 O O . GLY A 1 237 ? 3.514 -0.019 -7.030 1.00 95.94 237 GLY A O 1
ATOM 1811 N N . ASP A 1 238 ? 2.534 0.149 -9.034 1.00 94.00 238 ASP A N 1
ATOM 1812 C CA . ASP A 1 238 ? 3.727 -0.198 -9.822 1.00 94.00 238 ASP A CA 1
ATOM 1813 C C . ASP A 1 238 ? 4.493 1.053 -10.282 1.00 94.00 238 ASP A C 1
ATOM 1815 O O . ASP A 1 238 ? 4.260 1.596 -11.365 1.00 94.00 238 ASP A O 1
ATOM 1819 N N . LEU A 1 239 ? 5.462 1.498 -9.485 1.00 90.06 239 LEU A N 1
ATOM 1820 C CA . LEU A 1 239 ? 6.262 2.694 -9.764 1.00 90.06 239 LEU A CA 1
ATOM 1821 C C . LEU A 1 239 ? 7.491 2.400 -10.632 1.00 90.06 239 LEU A C 1
ATOM 1823 O O . LEU A 1 239 ? 8.238 3.320 -10.962 1.00 90.06 239 LEU A O 1
ATOM 1827 N N . SER A 1 240 ? 7.690 1.151 -11.072 1.00 82.56 240 SER A N 1
ATOM 1828 C CA . SER A 1 240 ? 8.835 0.757 -11.914 1.00 82.56 240 SER A CA 1
ATOM 1829 C C . SER A 1 240 ? 8.898 1.497 -13.264 1.00 82.56 240 SER A C 1
ATOM 1831 O O . SER A 1 240 ? 9.965 1.620 -13.877 1.00 82.56 240 SER A O 1
ATOM 1833 N N . GLY A 1 241 ? 7.754 2.023 -13.719 1.00 77.88 241 GLY A N 1
ATOM 1834 C CA . GLY A 1 241 ? 7.616 2.878 -14.901 1.00 77.88 241 GLY A CA 1
ATOM 1835 C C . GLY A 1 241 ? 7.735 4.388 -14.643 1.00 77.88 241 GLY A C 1
ATOM 1836 O O . GLY A 1 241 ? 7.554 5.158 -15.584 1.00 77.88 241 GLY A O 1
ATOM 1837 N N . GLY A 1 242 ? 8.017 4.815 -13.406 1.00 77.62 242 GLY A N 1
ATOM 1838 C CA . GLY A 1 242 ? 8.172 6.222 -13.005 1.00 77.62 242 GLY A CA 1
ATOM 1839 C C . GLY A 1 242 ? 6.958 6.854 -12.302 1.00 77.62 242 GLY A C 1
ATOM 1840 O O . GLY A 1 242 ? 7.048 7.984 -11.820 1.00 77.62 242 GLY A O 1
ATOM 1841 N N . GLY A 1 243 ? 5.841 6.128 -12.178 1.00 82.38 243 GLY A N 1
ATOM 1842 C CA . GLY A 1 243 ? 4.687 6.548 -11.376 1.00 82.38 243 GLY A CA 1
ATOM 1843 C C . GLY A 1 243 ? 3.834 7.683 -11.978 1.00 82.38 243 GLY A C 1
ATOM 1844 O O . GLY A 1 243 ? 3.776 7.835 -13.203 1.00 82.38 243 GLY A O 1
ATOM 1845 N N . PRO A 1 244 ? 3.126 8.473 -11.141 1.00 73.38 244 PRO A N 1
ATOM 1846 C CA . PRO A 1 244 ? 2.224 9.540 -11.588 1.00 73.38 244 PRO A CA 1
ATOM 1847 C C . PRO A 1 244 ? 2.929 10.626 -12.407 1.00 73.38 244 PRO A C 1
ATOM 1849 O O . PRO A 1 244 ? 3.777 11.334 -11.879 1.00 73.38 244 PRO A O 1
ATOM 1852 N N . GLY A 1 245 ? 2.553 10.814 -13.671 1.00 73.19 245 GLY A N 1
ATOM 1853 C CA . GLY A 1 245 ? 3.231 11.733 -14.600 1.00 73.19 245 GLY A CA 1
ATOM 1854 C C . GLY A 1 245 ? 4.296 11.082 -15.494 1.00 73.19 245 GLY A C 1
ATOM 1855 O O . GLY A 1 245 ? 4.875 11.762 -16.337 1.00 73.19 245 GLY A O 1
ATOM 1856 N N . GLY A 1 246 ? 4.518 9.767 -15.387 1.00 73.94 246 GLY A N 1
ATOM 1857 C CA . GLY A 1 246 ? 5.410 9.018 -16.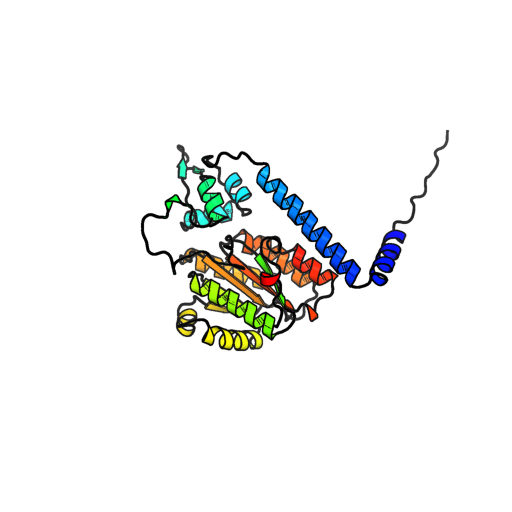278 1.00 73.94 246 GLY A CA 1
ATOM 1858 C C . GLY A 1 246 ? 6.864 9.019 -15.805 1.00 73.94 246 GLY A C 1
ATOM 1859 O O . GLY A 1 246 ? 7.125 8.751 -14.640 1.00 73.94 246 GLY A O 1
ATOM 1860 N N . ARG A 1 247 ? 7.830 9.279 -16.703 1.00 68.88 247 ARG A N 1
ATOM 1861 C CA . ARG A 1 247 ? 9.274 9.282 -16.378 1.00 68.88 247 ARG A CA 1
ATOM 1862 C C . ARG A 1 247 ? 9.636 10.479 -15.492 1.00 68.88 247 ARG A C 1
ATOM 1864 O O . ARG A 1 247 ? 10.145 11.490 -15.969 1.00 68.88 247 ARG A O 1
ATOM 1871 N N . ASN A 1 248 ? 9.347 10.363 -14.206 1.00 67.75 248 ASN A N 1
ATOM 1872 C CA . ASN A 1 248 ? 9.664 11.373 -13.212 1.00 67.75 248 ASN A CA 1
ATOM 1873 C C . ASN A 1 248 ? 11.116 11.295 -12.751 1.00 67.75 248 ASN A C 1
ATOM 1875 O O . ASN A 1 248 ? 11.740 10.235 -12.773 1.00 67.75 248 ASN A O 1
ATOM 1879 N N . SER A 1 249 ? 11.623 12.421 -12.249 1.00 80.69 249 SER A N 1
ATOM 1880 C CA . SER A 1 249 ? 12.780 12.388 -11.363 1.00 80.69 249 SER A CA 1
ATOM 1881 C C . SER A 1 249 ? 12.422 11.629 -10.087 1.00 80.69 249 SER A C 1
ATOM 1883 O O . SER A 1 249 ? 11.289 11.690 -9.603 1.00 80.69 249 SER A O 1
ATOM 1885 N N . PHE A 1 250 ? 13.404 10.957 -9.499 1.00 81.81 250 PHE A N 1
ATOM 1886 C CA . PHE A 1 250 ? 13.196 10.227 -8.257 1.00 81.81 250 PHE A CA 1
ATOM 1887 C C . PHE A 1 250 ? 12.683 11.116 -7.108 1.00 81.81 250 PHE A C 1
ATOM 1889 O O . PHE A 1 250 ? 11.845 10.687 -6.320 1.00 81.81 250 PHE A O 1
ATOM 1896 N N . ALA A 1 251 ? 13.091 12.390 -7.064 1.00 79.81 251 ALA A N 1
ATOM 1897 C CA . ALA A 1 251 ? 12.582 13.362 -6.093 1.00 79.81 251 ALA A CA 1
ATOM 1898 C C . ALA A 1 251 ? 11.047 13.493 -6.128 1.00 79.81 251 ALA A C 1
ATOM 1900 O O . ALA A 1 251 ? 10.411 13.520 -5.080 1.00 79.81 251 ALA A O 1
ATOM 1901 N N . ARG A 1 252 ? 10.437 13.487 -7.320 1.00 84.81 252 ARG A N 1
ATOM 1902 C CA . ARG A 1 252 ? 8.973 13.542 -7.463 1.00 84.81 252 ARG A CA 1
ATOM 1903 C C . ARG A 1 252 ? 8.279 12.263 -7.014 1.00 84.81 252 ARG A C 1
ATOM 1905 O O . ARG A 1 252 ? 7.156 12.325 -6.523 1.00 84.81 252 ARG A O 1
ATOM 1912 N N . ILE A 1 253 ? 8.938 11.118 -7.186 1.00 87.25 253 ILE A N 1
ATOM 1913 C CA . ILE A 1 253 ? 8.445 9.843 -6.659 1.00 87.25 253 ILE A CA 1
ATOM 1914 C C . ILE A 1 253 ? 8.445 9.905 -5.128 1.00 87.25 253 ILE A C 1
ATOM 1916 O O . ILE A 1 253 ? 7.421 9.617 -4.523 1.00 87.25 253 ILE A O 1
ATOM 1920 N N . LEU A 1 254 ? 9.527 10.381 -4.502 1.00 85.25 254 LEU A N 1
ATOM 1921 C CA . LEU A 1 254 ? 9.580 10.554 -3.046 1.00 85.25 254 LEU A CA 1
ATOM 1922 C C . LEU A 1 254 ? 8.543 11.547 -2.513 1.00 85.25 254 LEU A C 1
ATOM 1924 O O . LEU A 1 254 ? 7.894 11.258 -1.513 1.00 85.25 254 LEU A O 1
ATOM 1928 N N . GLU A 1 255 ? 8.364 12.697 -3.168 1.00 86.06 255 GLU A N 1
ATOM 1929 C CA . GLU A 1 255 ? 7.312 13.660 -2.807 1.00 86.06 255 GLU A CA 1
ATOM 1930 C C . GLU A 1 255 ? 5.929 13.001 -2.829 1.00 86.06 255 GLU A C 1
ATOM 1932 O O . GLU A 1 255 ? 5.125 13.188 -1.914 1.00 86.06 255 GLU A O 1
ATOM 1937 N N . TYR A 1 256 ? 5.663 12.193 -3.859 1.00 91.06 256 TYR A N 1
ATOM 1938 C CA . TYR A 1 256 ? 4.437 11.416 -3.950 1.00 91.06 256 TYR A CA 1
ATOM 1939 C C . TYR A 1 256 ? 4.313 10.392 -2.812 1.00 91.06 256 TYR A C 1
ATOM 1941 O O . TYR A 1 256 ? 3.241 10.330 -2.218 1.00 91.06 256 TYR A O 1
ATOM 1949 N N . GLU A 1 257 ? 5.367 9.645 -2.465 1.00 91.31 257 GLU A N 1
ATOM 1950 C CA . GLU A 1 257 ? 5.320 8.658 -1.372 1.00 91.31 257 GLU A CA 1
ATOM 1951 C C . GLU A 1 257 ? 5.075 9.291 -0.004 1.00 91.31 257 GLU A C 1
ATOM 1953 O O . GLU A 1 257 ? 4.257 8.799 0.772 1.00 91.31 257 GLU A O 1
ATOM 1958 N N . VAL A 1 258 ? 5.740 10.411 0.290 1.00 84.31 258 VAL A N 1
ATOM 1959 C CA . VAL A 1 258 ? 5.550 11.143 1.551 1.00 84.31 258 VAL A CA 1
ATOM 1960 C C . VAL A 1 258 ? 4.104 11.625 1.675 1.00 84.31 258 VAL A C 1
ATOM 1962 O O . VAL A 1 258 ? 3.469 11.474 2.724 1.00 84.31 258 VAL A O 1
ATOM 1965 N N . GLU A 1 259 ? 3.548 12.174 0.595 1.00 89.00 259 GLU A N 1
ATOM 1966 C CA . GLU A 1 259 ? 2.154 12.609 0.593 1.00 89.00 259 GLU A CA 1
ATOM 1967 C C . GLU A 1 259 ? 1.173 11.429 0.579 1.00 89.00 259 GLU A C 1
ATOM 1969 O O . GLU A 1 259 ? 0.105 11.529 1.188 1.00 89.00 259 GLU A O 1
ATOM 1974 N N . TYR A 1 260 ? 1.521 10.305 -0.052 1.00 94.00 260 TYR A N 1
ATOM 1975 C CA . TYR A 1 260 ? 0.738 9.071 -0.013 1.00 94.00 260 TYR A CA 1
ATOM 1976 C C . TYR A 1 260 ? 0.643 8.531 1.411 1.00 94.00 260 TYR A C 1
ATOM 1978 O O . TYR A 1 260 ? -0.458 8.270 1.899 1.00 94.00 260 TYR A O 1
ATOM 1986 N N . GLU A 1 261 ? 1.768 8.443 2.114 1.00 87.75 261 GLU A N 1
ATOM 1987 C CA . GLU A 1 261 ? 1.822 8.029 3.511 1.00 87.75 261 GLU A CA 1
ATOM 1988 C C . GLU A 1 261 ? 0.872 8.886 4.361 1.00 87.75 261 GLU A C 1
ATOM 1990 O O . GLU A 1 261 ? -0.041 8.390 5.029 1.00 87.75 261 GLU A O 1
ATOM 1995 N N . ARG A 1 262 ? 1.012 10.211 4.257 1.00 86.31 262 ARG A N 1
ATOM 1996 C CA . ARG A 1 262 ? 0.240 11.175 5.047 1.00 86.31 262 ARG A CA 1
ATOM 1997 C C . ARG A 1 262 ? -1.258 11.173 4.726 1.00 86.31 262 ARG A C 1
ATOM 1999 O O . ARG A 1 262 ? -2.083 11.268 5.645 1.00 86.31 262 ARG A O 1
ATOM 2006 N N . ARG A 1 263 ? -1.619 11.146 3.440 1.00 91.00 263 ARG A N 1
ATOM 2007 C CA . ARG A 1 263 ? -2.997 11.371 2.958 1.00 91.00 263 ARG A CA 1
ATOM 2008 C C . ARG A 1 263 ? -3.780 10.091 2.724 1.00 91.00 263 ARG A C 1
ATOM 2010 O O . ARG A 1 263 ? -5.008 10.136 2.761 1.00 91.00 263 ARG A O 1
ATOM 2017 N N . ILE A 1 264 ? -3.096 8.976 2.488 1.00 93.62 264 ILE A N 1
ATOM 2018 C CA . ILE A 1 264 ? -3.716 7.698 2.149 1.00 93.62 264 ILE A CA 1
ATOM 2019 C C . ILE A 1 264 ? -3.485 6.679 3.260 1.00 93.62 264 ILE A C 1
ATOM 2021 O O . ILE A 1 264 ? -4.442 6.344 3.962 1.00 93.62 264 ILE A O 1
ATOM 2025 N N . ALA A 1 265 ? -2.242 6.236 3.469 1.00 88.50 265 ALA A N 1
ATOM 2026 C CA . ALA A 1 265 ? -1.936 5.151 4.405 1.00 88.50 265 ALA A CA 1
ATOM 2027 C C . ALA A 1 265 ? -2.443 5.465 5.826 1.00 88.50 265 ALA A C 1
ATOM 2029 O O . ALA A 1 265 ? -3.159 4.679 6.436 1.00 88.50 265 ALA A O 1
ATOM 2030 N N . ARG A 1 266 ? -2.210 6.688 6.314 1.00 85.50 266 ARG A N 1
ATOM 2031 C CA . ARG A 1 266 ? -2.628 7.122 7.664 1.00 85.50 266 ARG A CA 1
ATOM 2032 C C . ARG A 1 266 ? -4.108 7.528 7.774 1.00 85.50 266 ARG A C 1
ATOM 2034 O O . ARG A 1 266 ? -4.593 7.854 8.865 1.00 85.50 266 ARG A O 1
ATOM 2041 N N . GLN A 1 267 ? -4.838 7.565 6.656 1.00 86.00 267 GLN A N 1
ATOM 2042 C CA . GLN A 1 267 ? -6.222 8.061 6.596 1.00 86.00 267 GLN A CA 1
ATOM 2043 C C . GLN A 1 267 ? -7.265 6.977 6.316 1.00 86.00 267 GLN A C 1
ATOM 2045 O O . GLN A 1 267 ? -8.431 7.140 6.690 1.00 86.00 267 GLN A O 1
ATOM 2050 N N . PHE A 1 268 ? -6.861 5.878 5.684 1.00 88.06 268 PHE A N 1
ATOM 2051 C CA . PHE A 1 268 ? -7.746 4.796 5.263 1.00 88.06 268 PHE A CA 1
ATOM 2052 C C . PHE A 1 268 ? -7.308 3.463 5.871 1.00 88.06 268 PHE A C 1
ATOM 2054 O O . PHE A 1 268 ? -6.129 3.284 6.159 1.00 88.06 268 PHE A O 1
ATOM 2061 N N . PRO A 1 269 ? -8.233 2.506 6.058 1.00 87.31 269 PRO A N 1
ATOM 2062 C CA . PRO A 1 269 ? -7.890 1.171 6.530 1.00 87.31 269 PRO A CA 1
ATOM 2063 C C . PRO A 1 269 ? -7.306 0.334 5.384 1.00 87.31 269 PRO A C 1
ATOM 2065 O O . PRO A 1 269 ? -7.920 -0.619 4.901 1.00 87.31 269 PRO A O 1
ATOM 2068 N N . VAL A 1 270 ? -6.154 0.775 4.882 1.00 92.31 270 VAL A N 1
ATOM 2069 C CA . VAL A 1 270 ? -5.534 0.286 3.652 1.00 92.31 270 VAL A CA 1
ATOM 2070 C C . VAL A 1 270 ? -4.196 -0.371 3.946 1.00 92.31 270 VAL A C 1
ATOM 2072 O O . VAL A 1 270 ? -3.398 0.171 4.701 1.00 92.31 270 VAL A O 1
ATOM 2075 N N . VAL A 1 271 ? -3.936 -1.515 3.324 1.00 93.62 271 VAL A N 1
ATOM 2076 C CA . VAL A 1 271 ? -2.583 -2.073 3.219 1.00 93.62 271 VAL A CA 1
ATOM 2077 C C . VAL A 1 271 ? -2.063 -1.759 1.822 1.00 93.62 271 VAL A C 1
ATOM 2079 O O . VAL A 1 271 ? -2.750 -2.015 0.832 1.00 93.62 271 VAL A O 1
ATOM 2082 N N . THR A 1 272 ? -0.877 -1.169 1.722 1.00 95.81 272 THR A N 1
ATOM 2083 C CA . THR A 1 272 ? -0.297 -0.734 0.446 1.00 95.81 272 THR A CA 1
ATOM 2084 C C . THR A 1 272 ? 1.009 -1.458 0.159 1.00 95.81 272 THR A C 1
ATOM 2086 O O . THR A 1 272 ? 1.839 -1.600 1.053 1.00 95.81 272 THR A O 1
ATOM 2089 N N . LEU A 1 273 ? 1.208 -1.855 -1.097 1.00 94.75 273 LEU A N 1
ATOM 2090 C CA . LEU A 1 273 ? 2.492 -2.270 -1.652 1.00 94.75 273 LEU A CA 1
ATOM 2091 C C . LEU A 1 273 ? 2.868 -1.346 -2.820 1.00 94.75 273 LEU A C 1
ATOM 2093 O O . LEU A 1 273 ? 2.227 -1.385 -3.873 1.00 94.75 273 LEU A O 1
ATOM 2097 N N . CYS A 1 274 ? 3.916 -0.544 -2.640 1.00 94.69 274 CYS A N 1
ATOM 2098 C CA . CYS A 1 274 ? 4.529 0.273 -3.687 1.00 94.69 274 CYS A CA 1
ATOM 2099 C C . CYS A 1 274 ? 5.748 -0.463 -4.252 1.00 94.69 274 CYS A C 1
ATOM 2101 O O . CYS A 1 274 ? 6.686 -0.772 -3.522 1.00 94.69 274 CYS A O 1
ATOM 2103 N N . GLN A 1 275 ? 5.724 -0.786 -5.544 1.00 92.94 275 GLN A N 1
ATOM 2104 C CA . GLN A 1 275 ? 6.749 -1.590 -6.201 1.00 92.94 275 GLN A CA 1
ATOM 2105 C C . GLN A 1 275 ? 7.742 -0.742 -6.993 1.00 92.94 275 GLN A C 1
ATOM 2107 O O . GLN A 1 275 ? 7.348 0.108 -7.792 1.00 92.94 275 GLN A O 1
ATOM 2112 N N . TYR A 1 276 ? 9.025 -1.068 -6.856 1.00 88.62 276 TYR A N 1
ATOM 2113 C CA . TYR A 1 276 ? 10.139 -0.447 -7.560 1.00 88.62 276 TYR A CA 1
ATOM 2114 C C . TYR A 1 276 ? 11.039 -1.504 -8.209 1.00 88.62 276 TYR A C 1
ATOM 2116 O O . TYR A 1 276 ? 11.162 -2.642 -7.744 1.00 88.62 276 TYR A O 1
ATOM 2124 N N . ASP A 1 277 ? 11.693 -1.108 -9.295 1.00 86.12 277 ASP A N 1
ATOM 2125 C CA . ASP A 1 277 ? 12.734 -1.891 -9.958 1.00 86.12 277 ASP A CA 1
ATOM 2126 C C . ASP A 1 277 ? 14.089 -1.522 -9.343 1.00 86.12 277 ASP A C 1
ATOM 2128 O O . ASP A 1 277 ? 14.586 -0.412 -9.545 1.00 86.12 277 ASP A O 1
ATOM 2132 N N . ALA A 1 278 ? 14.671 -2.437 -8.567 1.00 81.38 278 ALA A N 1
ATOM 2133 C CA . ALA A 1 278 ? 15.926 -2.196 -7.862 1.00 81.38 278 ALA A CA 1
ATOM 2134 C C . ALA A 1 278 ? 17.102 -1.985 -8.828 1.00 81.38 278 ALA A C 1
ATOM 2136 O O . ALA A 1 278 ? 18.033 -1.257 -8.494 1.00 81.38 278 ALA A O 1
ATOM 2137 N N . GLY A 1 279 ? 17.044 -2.560 -10.036 1.00 76.00 279 GLY A N 1
ATOM 2138 C CA . GLY A 1 279 ? 18.058 -2.370 -11.074 1.00 76.00 279 GLY A CA 1
ATOM 2139 C C . GLY A 1 279 ? 18.045 -0.973 -11.699 1.00 76.00 279 GLY A C 1
ATOM 2140 O O . GLY A 1 279 ? 19.006 -0.591 -12.364 1.00 76.00 279 GLY A O 1
ATOM 2141 N N . ARG A 1 280 ? 16.978 -0.192 -11.481 1.00 81.56 280 ARG A N 1
ATOM 2142 C CA . ARG A 1 280 ? 16.831 1.183 -11.989 1.00 81.56 280 ARG A CA 1
ATOM 2143 C C . ARG A 1 280 ? 17.106 2.266 -10.953 1.00 81.56 280 ARG A C 1
ATOM 2145 O O . ARG A 1 280 ? 17.119 3.438 -11.318 1.00 81.56 280 ARG A O 1
ATOM 2152 N N . LEU A 1 281 ? 17.301 1.893 -9.691 1.00 76.44 281 LEU A N 1
ATOM 2153 C CA . LEU A 1 281 ? 17.562 2.827 -8.602 1.00 76.44 281 LEU A CA 1
ATOM 2154 C C . LEU A 1 281 ? 19.056 2.857 -8.280 1.00 76.44 281 LEU A C 1
ATOM 2156 O O . LEU A 1 281 ? 19.700 1.822 -8.112 1.00 76.44 281 LEU A O 1
ATOM 2160 N N . SER A 1 282 ? 19.610 4.052 -8.114 1.00 75.81 282 SER A N 1
ATOM 2161 C CA . SER A 1 282 ? 20.898 4.213 -7.443 1.00 75.81 282 SER A CA 1
ATOM 2162 C C . SER A 1 282 ? 20.780 3.867 -5.953 1.00 75.81 282 SER A C 1
ATOM 2164 O O . SER A 1 282 ? 19.694 3.867 -5.372 1.00 75.81 282 SER A O 1
ATOM 2166 N N . GLY A 1 283 ? 21.911 3.623 -5.282 1.00 68.94 283 GLY A N 1
ATOM 2167 C CA . GLY A 1 283 ? 21.907 3.290 -3.851 1.00 68.94 283 GLY A CA 1
ATOM 2168 C C . GLY A 1 283 ? 21.271 4.369 -2.960 1.00 68.94 283 GLY A C 1
ATOM 2169 O O . GLY A 1 283 ? 20.608 4.042 -1.978 1.00 68.94 283 GLY A O 1
ATOM 2170 N N . GLY A 1 284 ? 21.428 5.650 -3.317 1.00 67.88 284 GLY A N 1
ATOM 2171 C CA . GLY A 1 284 ? 20.785 6.758 -2.602 1.00 67.88 284 GLY A CA 1
ATOM 2172 C C . GLY A 1 284 ? 19.270 6.793 -2.807 1.00 67.88 284 GLY A C 1
ATOM 2173 O O . GLY A 1 284 ? 18.527 7.056 -1.867 1.00 67.88 284 GLY A O 1
ATOM 2174 N N . GLU A 1 285 ? 18.809 6.466 -4.013 1.00 77.94 285 GLU A N 1
ATOM 2175 C CA . GLU A 1 285 ? 17.383 6.396 -4.328 1.00 77.94 285 GLU A CA 1
ATOM 2176 C C . GLU A 1 285 ? 16.730 5.192 -3.641 1.00 77.94 285 GLU A C 1
ATOM 2178 O O . GLU A 1 285 ? 15.696 5.327 -2.992 1.00 77.94 285 GLU A O 1
ATOM 2183 N N . LEU A 1 286 ? 17.387 4.031 -3.651 1.00 74.62 286 LEU A N 1
ATOM 2184 C CA . LEU A 1 286 ? 16.934 2.860 -2.903 1.00 74.62 286 LEU A CA 1
ATOM 2185 C C . LEU A 1 286 ? 16.772 3.189 -1.412 1.00 74.62 286 LEU A C 1
ATOM 2187 O O . LEU A 1 286 ? 15.708 2.940 -0.845 1.00 74.62 286 LEU A O 1
ATOM 2191 N N . LEU A 1 287 ? 17.772 3.818 -0.786 1.00 72.88 287 LEU A N 1
ATOM 2192 C CA . LEU A 1 287 ? 17.668 4.238 0.613 1.00 72.88 287 LEU A CA 1
ATOM 2193 C C . LEU A 1 287 ? 16.512 5.225 0.832 1.00 72.88 287 LEU A C 1
ATOM 2195 O O . LEU A 1 287 ? 15.768 5.076 1.799 1.00 72.88 287 LEU A O 1
ATOM 2199 N N . GLY A 1 288 ? 16.328 6.187 -0.076 1.00 71.25 288 GLY A N 1
ATOM 2200 C CA . GLY A 1 288 ? 15.211 7.127 -0.032 1.00 71.25 288 GLY A CA 1
ATOM 2201 C C . GLY A 1 288 ? 13.852 6.425 -0.048 1.00 71.25 288 GLY A C 1
ATOM 2202 O O . GLY A 1 288 ? 12.995 6.755 0.769 1.00 71.25 288 GLY A O 1
ATOM 2203 N N . THR A 1 289 ? 13.665 5.413 -0.909 1.00 76.81 289 THR A N 1
ATOM 2204 C CA . THR A 1 289 ? 12.416 4.628 -0.918 1.00 76.81 289 THR A CA 1
ATOM 2205 C C . THR A 1 289 ? 12.202 3.910 0.410 1.00 76.81 289 THR A C 1
ATOM 2207 O O . THR A 1 289 ? 11.110 3.964 0.957 1.00 76.81 289 THR A O 1
ATOM 2210 N N . LEU A 1 290 ? 13.233 3.302 1.000 1.00 77.50 290 LEU A N 1
ATOM 2211 C CA . LEU A 1 290 ? 13.096 2.624 2.293 1.00 77.50 290 LEU A CA 1
ATOM 2212 C C . LEU A 1 290 ? 12.744 3.595 3.431 1.00 77.50 290 LEU A C 1
ATOM 2214 O O . LEU A 1 290 ? 11.971 3.238 4.315 1.00 77.50 290 LEU A O 1
ATOM 2218 N N . GLN A 1 291 ? 13.272 4.821 3.408 1.00 73.06 291 GLN A N 1
ATOM 2219 C CA . GLN A 1 291 ? 13.023 5.823 4.451 1.00 73.06 291 GLN A CA 1
ATOM 2220 C C . GLN A 1 291 ? 11.573 6.317 4.494 1.00 73.06 291 GLN A C 1
ATOM 2222 O O . GLN A 1 291 ? 11.074 6.628 5.573 1.00 73.06 291 GLN A O 1
ATOM 2227 N N . VAL A 1 292 ? 10.894 6.385 3.347 1.00 75.38 292 VAL A N 1
ATOM 2228 C CA . VAL A 1 292 ? 9.500 6.860 3.262 1.00 75.38 292 VAL A CA 1
ATOM 2229 C C . VAL A 1 292 ? 8.463 5.748 3.476 1.00 75.38 292 VAL A C 1
ATOM 2231 O O . VAL A 1 292 ? 7.271 6.035 3.508 1.00 75.38 292 VAL A O 1
ATOM 2234 N N . HIS A 1 293 ? 8.909 4.502 3.690 1.00 82.19 293 HIS A N 1
ATOM 2235 C CA . HIS A 1 293 ? 8.062 3.347 4.011 1.00 82.19 293 HIS A CA 1
ATOM 2236 C C . HIS A 1 293 ? 8.366 2.843 5.432 1.00 82.19 293 HIS A C 1
ATOM 2238 O O . HIS A 1 293 ? 9.155 1.909 5.610 1.00 82.19 293 HIS A O 1
ATOM 2244 N N . PRO A 1 294 ? 7.749 3.431 6.473 1.00 69.50 294 PRO A N 1
ATOM 2245 C CA . PRO A 1 294 ? 8.098 3.152 7.869 1.00 69.50 294 PRO A CA 1
ATOM 2246 C C . PRO A 1 294 ? 7.845 1.695 8.287 1.00 69.50 294 PRO A C 1
ATOM 2248 O O . PRO A 1 294 ? 8.445 1.210 9.247 1.00 69.50 294 PRO A O 1
ATOM 2251 N N . ASP A 1 295 ? 6.982 0.974 7.566 1.00 69.62 295 ASP A N 1
ATOM 2252 C CA . ASP A 1 295 ? 6.646 -0.420 7.858 1.00 69.62 295 ASP A CA 1
ATOM 2253 C C . ASP A 1 295 ? 7.623 -1.431 7.239 1.00 69.62 295 ASP A C 1
ATOM 2255 O O . ASP A 1 295 ? 7.545 -2.621 7.547 1.00 69.62 295 ASP A O 1
ATOM 2259 N N . VAL A 1 296 ? 8.581 -0.991 6.413 1.00 64.56 296 VAL A N 1
ATOM 2260 C CA . VAL A 1 296 ? 9.511 -1.892 5.709 1.00 64.56 296 VAL A CA 1
ATOM 2261 C C . VAL A 1 296 ? 10.367 -2.734 6.666 1.00 64.56 296 VAL A C 1
ATOM 2263 O O . VAL A 1 296 ? 10.732 -3.858 6.344 1.00 64.56 296 VAL A O 1
ATOM 2266 N N . LEU A 1 297 ? 10.642 -2.221 7.871 1.00 59.59 297 LEU A N 1
ATOM 2267 C CA . LEU A 1 297 ? 11.428 -2.909 8.904 1.00 59.59 297 LEU A CA 1
ATOM 2268 C C . LEU A 1 297 ? 10.589 -3.846 9.789 1.00 59.59 297 LEU A C 1
ATOM 2270 O O . LEU A 1 297 ? 11.143 -4.583 10.605 1.00 59.59 297 LEU A O 1
ATOM 2274 N N . ARG A 1 298 ? 9.255 -3.822 9.661 1.00 62.91 298 ARG A N 1
ATOM 2275 C CA . ARG A 1 298 ? 8.348 -4.672 10.454 1.00 62.91 298 ARG A CA 1
ATOM 2276 C C . ARG A 1 298 ? 8.204 -6.080 9.866 1.00 62.91 298 ARG A C 1
ATOM 2278 O O . ARG A 1 298 ? 7.918 -7.032 10.600 1.00 62.91 298 ARG A O 1
ATOM 2285 N N . TYR A 1 299 ? 8.443 -6.223 8.564 1.00 65.56 299 TYR A N 1
ATOM 2286 C CA . TYR A 1 299 ? 8.298 -7.467 7.804 1.00 65.56 299 TYR A CA 1
ATOM 2287 C C . TYR A 1 299 ? 9.659 -7.955 7.303 1.00 65.56 299 TYR A C 1
ATOM 2289 O O . TYR A 1 299 ? 10.627 -7.196 7.289 1.00 65.56 299 TYR A O 1
ATOM 2297 N N . SER A 1 300 ? 9.786 -9.244 6.964 1.00 53.81 300 SER A N 1
ATOM 2298 C CA . SER A 1 300 ? 11.100 -9.749 6.559 1.00 53.81 300 SER A CA 1
ATOM 2299 C C . SER A 1 300 ? 11.562 -9.128 5.238 1.00 53.81 300 SER A C 1
ATOM 2301 O O . SER A 1 300 ? 10.739 -8.759 4.392 1.00 53.81 300 SER A O 1
ATOM 2303 N N . PRO A 1 301 ? 12.884 -9.115 4.992 1.00 49.00 301 PRO A N 1
ATOM 2304 C CA . PRO A 1 301 ? 13.425 -8.722 3.704 1.00 49.00 301 PRO A CA 1
ATOM 2305 C C . PRO A 1 301 ? 12.849 -9.510 2.523 1.00 49.00 301 PRO A C 1
ATOM 2307 O O . PRO A 1 301 ? 12.917 -8.996 1.425 1.00 49.00 301 PRO A O 1
ATOM 2310 N N . ARG A 1 302 ? 12.259 -10.705 2.702 1.00 51.28 302 ARG A N 1
ATOM 2311 C CA . ARG A 1 302 ? 11.602 -11.455 1.611 1.00 51.28 302 ARG A CA 1
ATOM 2312 C C . ARG A 1 302 ? 10.259 -10.856 1.185 1.00 51.28 302 ARG A C 1
ATOM 2314 O O . ARG A 1 302 ? 9.900 -10.955 0.020 1.00 51.28 302 ARG A O 1
ATOM 2321 N N . ALA A 1 303 ? 9.523 -10.217 2.096 1.00 54.12 303 ALA A N 1
ATOM 2322 C CA . ALA A 1 303 ? 8.326 -9.454 1.724 1.00 54.12 303 ALA A CA 1
ATOM 2323 C C . ALA A 1 303 ? 8.684 -8.169 0.969 1.00 54.12 303 ALA A C 1
ATOM 2325 O O . ALA A 1 303 ? 7.949 -7.742 0.079 1.00 54.12 303 ALA A O 1
ATOM 2326 N N . VAL A 1 304 ? 9.828 -7.584 1.325 1.00 56.00 304 VAL A N 1
ATOM 2327 C CA . VAL A 1 304 ? 10.372 -6.355 0.742 1.00 56.00 304 VAL A CA 1
ATOM 2328 C C . VAL A 1 304 ? 11.085 -6.638 -0.580 1.00 56.00 304 VAL A C 1
ATOM 2330 O O . VAL A 1 304 ? 10.961 -5.854 -1.508 1.00 56.00 304 VAL A O 1
ATOM 2333 N N . LEU A 1 305 ? 11.800 -7.758 -0.698 1.00 49.28 305 LEU A N 1
ATOM 2334 C CA . LEU A 1 305 ? 12.630 -8.129 -1.841 1.00 49.28 305 LEU A CA 1
ATOM 2335 C C . LEU A 1 305 ? 12.010 -9.308 -2.585 1.00 49.28 305 LEU A C 1
ATOM 2337 O O . LEU A 1 305 ? 12.082 -10.452 -2.135 1.00 49.28 305 LEU A O 1
ATOM 2341 N N . ALA A 1 306 ? 11.483 -9.039 -3.773 1.00 57.16 306 ALA A N 1
ATOM 2342 C CA . ALA A 1 306 ? 11.184 -10.087 -4.728 1.00 57.16 306 ALA A CA 1
ATOM 2343 C C . ALA A 1 306 ? 12.495 -10.489 -5.419 1.00 57.16 306 ALA A C 1
ATOM 2345 O O . ALA A 1 306 ? 12.990 -9.787 -6.307 1.00 57.16 306 ALA A O 1
ATOM 2346 N N . SER A 1 307 ? 13.080 -11.592 -4.958 1.00 39.84 307 SER A N 1
ATOM 2347 C CA . SER A 1 307 ? 14.226 -12.231 -5.609 1.00 39.84 307 SER A CA 1
ATOM 2348 C C . SER A 1 307 ? 13.655 -13.229 -6.612 1.00 39.84 307 SER A C 1
ATOM 2350 O O . SER A 1 307 ? 12.831 -14.046 -6.212 1.00 39.84 307 SER A O 1
ATOM 2352 N N . GLY A 1 308 ? 14.022 -13.142 -7.892 1.00 39.62 308 GLY A N 1
ATOM 2353 C CA . GLY A 1 308 ? 13.809 -14.272 -8.792 1.00 39.62 308 GLY A CA 1
ATOM 2354 C C . GLY A 1 308 ? 14.681 -15.420 -8.292 1.00 39.62 308 GLY A C 1
ATOM 2355 O O . GLY A 1 308 ? 15.871 -15.198 -8.062 1.00 39.62 308 GLY A O 1
ATOM 2356 N N . ASP A 1 309 ? 14.079 -16.580 -8.036 1.00 35.59 309 ASP A N 1
ATOM 2357 C CA . ASP A 1 309 ? 14.832 -17.814 -7.780 1.00 35.59 309 ASP A CA 1
ATOM 2358 C C . ASP A 1 309 ? 15.748 -18.154 -8.968 1.00 35.59 309 ASP A C 1
ATOM 2360 O O . ASP A 1 309 ? 15.276 -18.042 -10.131 1.00 35.59 309 ASP A O 1
#

pLDDT: mean 73.03, std 21.71, range [28.73, 98.12]

Mean predicted aligned error: 14.76 Å

Solvent-accessible surface area (backbone atoms only — not comparable to full-atom values): 17266 Å² total; per-residue (Å²): 142,84,84,86,86,80,80,83,81,79,89,62,58,66,61,55,56,51,55,52,53,59,76,71,50,55,73,68,54,56,51,50,53,51,52,50,54,51,51,52,52,50,50,54,62,52,54,65,72,73,73,65,97,65,73,53,79,43,71,28,46,54,62,57,45,13,58,74,69,64,36,42,50,67,30,50,49,50,36,43,72,69,66,73,41,84,70,45,68,51,72,98,84,50,43,60,33,30,46,40,47,62,55,49,45,60,59,42,74,68,76,89,54,86,85,64,82,79,68,97,78,90,84,84,84,71,65,64,43,62,51,81,90,37,67,56,30,64,28,36,38,34,46,29,38,9,68,44,71,66,19,41,38,54,49,50,29,52,54,52,45,44,33,54,72,40,66,18,40,29,38,38,34,35,55,74,69,56,45,56,54,32,50,62,53,32,65,77,73,33,88,62,50,69,54,36,41,76,70,59,32,43,38,80,41,67,66,31,78,30,46,70,56,37,50,53,50,47,54,52,52,54,53,46,43,44,73,75,63,49,86,36,34,28,38,41,37,48,38,64,67,33,38,45,50,34,84,52,59,68,69,58,49,49,54,35,44,51,50,40,42,64,65,41,25,34,47,42,59,23,38,35,42,42,30,38,44,50,81,78,43,54,76,69,52,49,51,52,54,54,69,61,17,81,45,48,82,80,46,55,67,67,66,28,36,26,68,65,130

Sequence (309 aa):
MALTRTCLPDHLGWRAAWAARLRASDARSARRLFVTLYCTILSFARQDREAAMIDPDGLLDIHEAARLLGVSATSLRRWTNSGLLPHLRIGGKRERRFRRADLLAFLDPAPAGPAARRTGRAGADSHAFLVDGKPAAPGTHLCGLSADERARREQAAGFVAEALRVGSVCFVVAAAQTWRGLMAELARRVPGLVRQIKTRRLVRSDYASSGSAQLKYFETQLGRATRDGAGSLAVLGDLSGGGPGGRNSFARILEYEVEYERRIARQFPVVTLCQYDAGRLSGGELLGTLQVHPDVLRYSPRAVLASGD

Secondary structure (DSSP, 8-state):
-----PPPPPTTHHHHHHHHHHHT--HHHHHHHHHHHHHHHHHHHHHTTTS----TT-EE-HHHHHHHHTS-HHHHHHHHHTTSS--EEETTTTEEEEEHHHHHHHH------GGG-SS---SS---SPEETTEEPPTT-EEEEEESSHHHHHHHHHHHHHHHHHTT-EEEEE--HHHHHHHHHHHHHH-TTHHHHHHTTSEEEEPPPSSHHHHHHHHHHHHHHHHHTT-S-EEEEEEGGG-STTSS--HHHHHHHHHHHIIIIITTSSEEEEEEEEGGGS-HHHHHHHHHT-TTTTTS-HHHHEE---

Foldseek 3Di:
DDDDDDDDDDPPVVVVVVVVVVVPDDPVRVVVVVVVVLVVVVVVVVVVVPPDPDDQQDWDFLCRLLVLLVFDSLLVVLCVVLVLFDWFQDDPVRGTIHRNNSSVCLQAVDPDDPVPPPDDDPDQDDLFQDQQNGGDHFLAAAAAEEQDLVLLLVLVLVNLLSCVSSQAQEEEEDDPVSVVSNVVSNVVRHPPVVVCVVVNSYHYDYAALALVVNLVVQCVVLVVCSVVSGSAYEYEAECQQPGHNGVDDLVRVLVSLLVCSRRPSNRGRYHYYYYHHPVPDDPVSVVSSVVSRVCHSVHDVCSRYRDDD

Nearest PDB structures (foldseek):
  8wve-assembly1_B-3  TM=7.614E-01  e=7.522E-04  Synechococcus elongatus
  3jzm-assembly1_B  TM=7.380E-01  e=1.073E-03  Synechococcus elongatus PCC 7942 = FACHB-805
  7dyk-assembly1_B-2  TM=6.924E-01  e=1.443E-03  Synechococcus elongatus PCC 7942 = FACHB-805
  4o0m-assembly1_A  TM=6.570E-01  e=1.073E-03  Thermosynechococcus vestitus BP-1
  7wdc-assembly1_B  TM=7.056E-01  e=4.713E-03  Synechococcus elongatus PCC 7942 = FACHB-805

Radius of gyration: 22.74 Å; Cα contacts (8 Å, |Δi|>4): 419; chains: 1; bounding box: 65×72×52 Å